Protein AF-A0A931WI95-F1 (afdb_monomer_lite)

Sequence (258 aa):
MVKFFILLILIFLNCCAAGQRAAFRPAYEEDLQSAKRLIQNGQRRQAIDELSMLIEMNPKDEKPRFLRALAYQGLEEYTLAIEDYEKILEKKQDHAKAHYNLGMIYAFKLNDSKKALEHLDEFLSLEPAHPESYSVAKIICSLDSPSFSQDKTSSDPLSSLEKIYETADRDERIKKLQEVASHTSDSPLPHYFLAKSLEEAGEEGEAIHSYRKAIEIRPSCVPCHTLLGELLIRKNKKKEGELHLMKARLFGPGREIE

Radius of gyration: 26.81 Å; chains: 1; bounding box: 43×45×108 Å

Structure (mmCIF, N/CA/C/O backbone):
data_AF-A0A931WI95-F1
#
_entry.id   AF-A0A931WI95-F1
#
loop_
_atom_site.group_PDB
_atom_site.id
_atom_site.type_symbol
_atom_site.label_atom_id
_atom_site.label_alt_id
_atom_site.label_comp_id
_atom_site.label_asym_id
_atom_site.label_entity_id
_atom_site.label_seq_id
_atom_site.pdbx_PDB_ins_code
_atom_site.Cartn_x
_atom_site.Cartn_y
_atom_site.Cartn_z
_atom_site.occupancy
_atom_site.B_iso_or_equiv
_atom_site.auth_seq_id
_atom_site.auth_comp_id
_atom_site.auth_asym_id
_atom_site.auth_atom_id
_atom_site.pdbx_PDB_model_num
ATOM 1 N N . MET A 1 1 ? 4.977 9.812 -82.000 1.00 56.38 1 MET A N 1
ATOM 2 C CA . MET A 1 1 ? 5.353 10.401 -80.694 1.00 56.38 1 MET A CA 1
ATOM 3 C C . MET A 1 1 ? 4.246 10.342 -79.623 1.00 56.38 1 MET A C 1
ATOM 5 O O . MET A 1 1 ? 4.341 11.057 -78.643 1.00 56.38 1 MET A O 1
ATOM 9 N N . VAL A 1 2 ? 3.235 9.459 -79.730 1.00 50.03 2 VAL A N 1
ATOM 10 C CA . VAL A 1 2 ? 2.135 9.361 -78.730 1.00 50.03 2 VAL A CA 1
ATOM 11 C C . VAL A 1 2 ? 2.115 8.009 -77.983 1.00 50.03 2 VAL A C 1
ATOM 13 O O . VAL A 1 2 ? 1.492 7.882 -76.939 1.00 50.03 2 VAL A O 1
ATOM 16 N N . LYS A 1 3 ? 2.876 6.999 -78.438 1.00 46.91 3 LYS A N 1
ATOM 17 C CA . LYS A 1 3 ? 2.940 5.671 -77.788 1.00 46.91 3 LYS A CA 1
ATOM 18 C C . LYS A 1 3 ? 3.925 5.554 -76.612 1.00 46.91 3 LYS A C 1
ATOM 20 O O . LYS A 1 3 ? 3.834 4.589 -75.869 1.00 46.91 3 LYS A O 1
ATOM 25 N N . PHE A 1 4 ? 4.815 6.528 -76.402 1.00 45.56 4 PHE A N 1
ATOM 26 C CA . PHE A 1 4 ? 5.754 6.532 -75.264 1.00 45.56 4 PHE A CA 1
ATOM 27 C C . PHE A 1 4 ? 5.210 7.257 -74.019 1.00 45.56 4 PHE A C 1
ATOM 29 O O . PHE A 1 4 ? 5.700 7.032 -72.920 1.00 45.56 4 PHE A O 1
ATOM 36 N N . PHE A 1 5 ? 4.162 8.076 -74.165 1.00 47.62 5 PHE A N 1
ATOM 37 C CA . PHE A 1 5 ? 3.567 8.819 -73.045 1.00 47.62 5 PHE A CA 1
ATOM 38 C C . PHE A 1 5 ? 2.574 7.979 -72.223 1.00 47.62 5 PHE A C 1
ATOM 40 O O . PHE A 1 5 ? 2.394 8.212 -71.034 1.00 47.62 5 PHE A O 1
ATOM 47 N N . ILE A 1 6 ? 1.978 6.946 -72.829 1.00 48.28 6 ILE A N 1
ATOM 48 C CA . ILE A 1 6 ? 1.023 6.048 -72.154 1.00 48.28 6 ILE A CA 1
ATOM 49 C C . ILE A 1 6 ? 1.748 5.028 -71.252 1.00 48.28 6 ILE A C 1
ATOM 51 O O . ILE A 1 6 ? 1.183 4.571 -70.262 1.00 48.28 6 ILE A O 1
ATOM 55 N N . LEU A 1 7 ? 3.028 4.735 -71.515 1.00 43.53 7 LEU A N 1
ATOM 56 C CA . LEU A 1 7 ? 3.824 3.822 -70.684 1.00 43.53 7 LEU A CA 1
ATOM 57 C C . LEU A 1 7 ? 4.337 4.477 -69.383 1.00 43.53 7 LEU A C 1
ATOM 59 O O . LEU A 1 7 ? 4.631 3.774 -68.424 1.00 43.53 7 LEU A O 1
ATOM 63 N N . LEU A 1 8 ? 4.390 5.812 -69.314 1.00 44.03 8 LEU A N 1
ATOM 64 C CA . LEU A 1 8 ? 4.788 6.549 -68.104 1.00 44.03 8 LEU A CA 1
ATOM 65 C C . LEU A 1 8 ? 3.629 6.778 -67.119 1.00 44.03 8 LEU A C 1
ATOM 67 O O . LEU A 1 8 ? 3.865 6.926 -65.922 1.00 44.03 8 LEU A O 1
ATOM 71 N N . ILE A 1 9 ? 2.376 6.724 -67.580 1.00 46.94 9 ILE A N 1
ATOM 72 C CA . ILE A 1 9 ? 1.192 6.846 -66.708 1.00 46.94 9 ILE A CA 1
ATOM 73 C C . ILE A 1 9 ? 0.888 5.521 -65.981 1.00 46.94 9 ILE A C 1
ATOM 75 O O . ILE A 1 9 ? 0.340 5.527 -64.881 1.00 46.94 9 ILE A O 1
ATOM 79 N N . LEU A 1 10 ? 1.343 4.383 -66.515 1.00 45.41 10 LEU A N 1
ATOM 80 C CA . LEU A 1 10 ? 1.246 3.085 -65.834 1.00 45.41 10 LEU A CA 1
ATOM 81 C C . LEU A 1 10 ? 2.336 2.850 -64.775 1.00 45.41 10 LEU A C 1
ATOM 83 O O . LEU A 1 10 ? 2.204 1.932 -63.972 1.00 45.41 10 LEU A O 1
ATOM 87 N N . ILE A 1 11 ? 3.366 3.701 -64.706 1.00 47.84 11 ILE A N 1
ATOM 88 C CA . ILE A 1 11 ? 4.344 3.680 -63.603 1.00 47.84 11 ILE A CA 1
ATOM 89 C C . ILE A 1 11 ? 3.839 4.510 -62.408 1.00 47.84 11 ILE A C 1
ATOM 91 O O . ILE A 1 11 ? 4.145 4.183 -61.265 1.00 47.84 11 ILE A O 1
ATOM 95 N N . PHE A 1 12 ? 2.976 5.509 -62.630 1.00 45.97 12 PHE A N 1
ATOM 96 C CA . PHE A 1 12 ? 2.386 6.307 -61.544 1.00 45.97 12 PHE A CA 1
ATOM 97 C C . PHE A 1 12 ? 1.112 5.710 -60.924 1.00 45.97 12 PHE A C 1
ATOM 99 O O . PHE A 1 12 ? 0.791 6.024 -59.781 1.00 45.97 12 PHE A O 1
ATOM 106 N N . LEU A 1 13 ? 0.427 4.786 -61.604 1.00 43.16 13 LEU A N 1
ATOM 107 C CA . LEU A 1 13 ? -0.670 4.002 -61.012 1.00 43.16 13 LEU A CA 1
ATOM 108 C C . LEU A 1 13 ? -0.195 2.785 -60.204 1.00 43.16 13 LEU A C 1
ATOM 110 O O . LEU A 1 13 ? -1.013 2.119 -59.574 1.00 43.16 13 LEU A O 1
ATOM 114 N N . ASN A 1 14 ? 1.120 2.549 -60.129 1.00 40.62 14 ASN A N 1
ATOM 115 C CA . ASN A 1 14 ? 1.707 1.640 -59.142 1.00 40.62 14 ASN A CA 1
ATOM 116 C C . ASN A 1 14 ? 2.066 2.346 -57.817 1.00 40.62 14 ASN A C 1
ATOM 118 O O . ASN A 1 14 ? 2.683 1.754 -56.938 1.00 40.62 14 ASN A O 1
ATOM 122 N N . CYS A 1 15 ? 1.599 3.586 -57.623 1.00 42.03 15 CYS A N 1
ATOM 123 C CA . CYS A 1 15 ? 1.522 4.229 -56.306 1.00 42.03 15 CYS A CA 1
ATOM 124 C C . CYS A 1 15 ? 0.297 3.744 -55.494 1.00 42.03 15 CYS A C 1
ATOM 126 O O . CYS A 1 15 ? -0.138 4.393 -54.548 1.00 42.03 15 CYS A O 1
ATOM 128 N N . CYS A 1 16 ? -0.287 2.602 -55.879 1.00 45.31 16 CYS A N 1
ATOM 129 C CA . CYS A 1 16 ? -1.450 1.993 -55.234 1.00 45.31 16 CYS A CA 1
ATOM 130 C C . CYS A 1 16 ? -1.117 0.688 -54.479 1.00 45.31 16 CYS A C 1
ATOM 132 O O . CYS A 1 16 ? -2.021 -0.052 -54.098 1.00 45.31 16 CYS A O 1
ATOM 134 N N . ALA A 1 17 ? 0.167 0.408 -54.226 1.00 44.62 17 ALA A N 1
ATOM 135 C CA . ALA A 1 17 ? 0.612 -0.770 -53.476 1.00 44.62 17 ALA A CA 1
ATOM 136 C C . ALA A 1 17 ? 1.665 -0.460 -52.392 1.00 44.62 17 ALA A C 1
ATOM 138 O O . ALA A 1 17 ? 2.466 -1.318 -52.040 1.00 44.62 17 ALA A O 1
ATOM 139 N N . ALA A 1 18 ? 1.633 0.743 -51.811 1.00 41.56 18 ALA A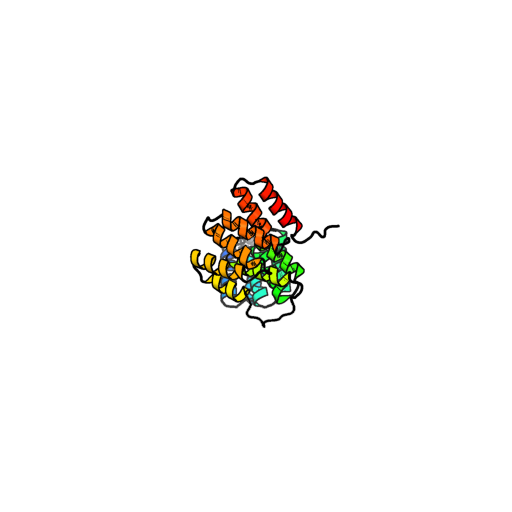 N 1
ATOM 140 C CA . ALA A 1 18 ? 2.001 0.931 -50.406 1.00 41.56 18 ALA A CA 1
ATOM 141 C C . ALA A 1 18 ? 0.707 0.735 -49.585 1.00 41.56 18 ALA A C 1
ATOM 143 O O . ALA A 1 18 ? 0.082 1.670 -49.110 1.00 41.56 18 ALA A O 1
ATOM 144 N N . GLY A 1 19 ? 0.136 -0.463 -49.498 1.00 46.28 19 GLY A N 1
ATOM 145 C CA . GLY A 1 19 ? 0.876 -1.672 -49.162 1.00 46.28 19 GLY A CA 1
ATOM 146 C C . GLY A 1 19 ? 1.319 -1.690 -47.701 1.00 46.28 19 GLY A C 1
ATOM 147 O O . GLY A 1 19 ? 2.160 -2.498 -47.358 1.00 46.28 19 GLY A O 1
ATOM 148 N N . GLN A 1 20 ? 0.766 -0.819 -46.854 1.00 44.25 20 GLN A N 1
ATOM 149 C CA . GLN A 1 20 ? 0.518 -1.082 -45.439 1.00 44.25 20 GLN A CA 1
ATOM 150 C C . GLN A 1 20 ? -0.469 -0.016 -44.955 1.00 44.25 20 GLN A C 1
ATOM 152 O O . GLN A 1 20 ? -0.103 1.053 -44.476 1.00 44.25 20 GLN A O 1
ATOM 157 N N . ARG A 1 21 ? -1.768 -0.343 -45.041 1.00 39.75 21 ARG A N 1
ATOM 158 C CA . ARG A 1 21 ? -2.665 -0.011 -43.929 1.00 39.75 21 ARG A CA 1
ATOM 159 C C . ARG A 1 21 ? -1.862 -0.371 -42.688 1.00 39.75 21 ARG A C 1
ATOM 161 O O . ARG A 1 21 ? -1.515 -1.547 -42.573 1.00 39.75 21 ARG A O 1
ATOM 168 N N . ALA A 1 22 ? -1.492 0.609 -41.861 1.00 43.19 22 ALA A N 1
ATOM 169 C CA . ALA A 1 22 ? -0.997 0.339 -40.522 1.00 43.19 22 ALA A CA 1
ATOM 170 C C . ALA A 1 22 ? -1.975 -0.683 -39.960 1.00 43.19 22 ALA A C 1
ATOM 172 O O . ALA A 1 22 ? -3.165 -0.384 -39.815 1.00 43.19 22 ALA A O 1
ATOM 173 N N . ALA A 1 23 ? -1.518 -1.934 -39.886 1.00 42.41 23 ALA A N 1
ATOM 174 C CA . ALA A 1 23 ? -2.368 -3.029 -39.497 1.00 42.41 23 ALA A CA 1
ATOM 175 C C . ALA A 1 23 ? -2.969 -2.575 -38.177 1.00 42.41 23 ALA A C 1
ATOM 177 O O . ALA A 1 23 ? -2.235 -2.119 -37.299 1.00 42.41 23 ALA A O 1
ATOM 178 N N . PHE A 1 24 ? -4.294 -2.615 -38.067 1.00 48.88 24 PHE A N 1
ATOM 179 C CA . PHE A 1 24 ? -4.921 -2.635 -36.762 1.00 48.88 24 PHE A CA 1
ATOM 180 C C . PHE A 1 24 ? -4.267 -3.822 -36.057 1.00 48.88 24 PHE A C 1
ATOM 182 O O . PHE A 1 24 ? -4.565 -4.965 -36.392 1.00 48.88 24 PHE A O 1
ATOM 189 N N . ARG A 1 25 ? -3.221 -3.557 -35.270 1.00 57.03 25 ARG A N 1
ATOM 190 C CA . ARG A 1 25 ? -2.344 -4.591 -34.745 1.00 57.03 25 ARG A CA 1
ATOM 191 C C . ARG A 1 25 ? -3.060 -5.063 -33.481 1.00 57.03 25 ARG A C 1
ATOM 193 O O . ARG A 1 25 ? -3.070 -4.307 -32.511 1.00 57.03 25 ARG A O 1
ATOM 200 N N . PRO A 1 26 ? -3.629 -6.283 -33.443 1.00 56.16 26 PRO A N 1
ATOM 201 C CA . PRO A 1 26 ? -4.025 -6.913 -32.178 1.00 56.16 26 PRO A CA 1
ATOM 202 C C . PRO A 1 26 ? -2.836 -7.083 -31.206 1.00 56.16 26 PRO A C 1
ATOM 204 O O . PRO A 1 26 ? -3.027 -7.458 -30.055 1.00 56.16 26 PRO A O 1
ATOM 207 N N . ALA A 1 27 ? -1.625 -6.728 -31.652 1.00 77.12 27 ALA A N 1
ATOM 208 C CA . ALA A 1 27 ? -0.369 -6.818 -30.935 1.00 77.12 27 ALA A CA 1
ATOM 209 C C . ALA A 1 27 ? -0.299 -6.057 -29.611 1.00 77.12 27 ALA A C 1
ATOM 211 O O . ALA A 1 27 ? 0.459 -6.500 -28.777 1.00 77.12 27 ALA A O 1
ATOM 212 N N . TYR A 1 28 ? -1.045 -4.973 -29.350 1.00 88.50 28 TYR A N 1
ATOM 213 C CA . TYR A 1 28 ? -0.844 -4.245 -28.080 1.00 88.50 28 TYR A CA 1
ATOM 214 C C . TYR A 1 28 ? -1.054 -5.145 -26.852 1.00 88.50 28 TYR A C 1
ATOM 216 O O . TYR A 1 28 ? -0.216 -5.199 -25.956 1.00 88.50 28 TYR A O 1
ATOM 224 N N . GLU A 1 29 ? -2.162 -5.888 -26.830 1.00 90.12 29 GLU A N 1
ATOM 225 C CA . GLU A 1 29 ? -2.439 -6.820 -25.738 1.00 90.12 29 GLU A CA 1
ATOM 226 C C . GLU A 1 29 ? -1.532 -8.056 -25.809 1.00 90.12 29 GLU A C 1
ATOM 228 O O . GLU A 1 29 ? -1.087 -8.538 -24.772 1.00 90.12 29 GLU A O 1
ATOM 233 N N . GLU A 1 30 ? -1.195 -8.556 -27.001 1.00 91.75 30 GLU A N 1
ATOM 234 C CA . GLU A 1 30 ? -0.268 -9.690 -27.149 1.00 91.75 30 GLU A CA 1
ATOM 235 C C . GLU A 1 30 ? 1.150 -9.352 -26.657 1.00 91.75 30 GLU A C 1
ATOM 237 O O . GLU A 1 30 ? 1.742 -10.131 -25.909 1.00 91.75 30 GLU A O 1
ATOM 242 N N . ASP A 1 31 ? 1.656 -8.173 -27.009 1.00 92.69 31 ASP A N 1
ATOM 243 C CA . ASP A 1 31 ? 2.936 -7.601 -26.594 1.00 92.69 31 ASP A CA 1
ATOM 244 C C . ASP A 1 31 ? 2.912 -7.313 -25.083 1.00 92.69 31 ASP A C 1
ATOM 246 O O . ASP A 1 31 ? 3.864 -7.622 -24.372 1.00 92.69 31 ASP A O 1
ATOM 250 N N . LEU A 1 32 ? 1.790 -6.829 -24.532 1.00 95.12 32 LEU A N 1
ATOM 251 C CA . LEU A 1 32 ? 1.640 -6.663 -23.083 1.00 95.12 32 LEU A CA 1
ATOM 252 C C . LEU A 1 32 ? 1.694 -8.012 -22.345 1.00 95.12 32 LEU A C 1
ATOM 254 O O . LEU A 1 32 ? 2.281 -8.113 -21.263 1.00 95.12 32 LEU A O 1
ATOM 258 N N . GLN A 1 33 ? 1.097 -9.067 -22.906 1.00 95.88 33 GLN A N 1
ATOM 259 C CA . GLN A 1 33 ? 1.204 -10.424 -22.357 1.00 95.88 33 GLN A CA 1
ATOM 260 C C . GLN A 1 33 ? 2.601 -11.027 -22.566 1.00 95.88 33 GLN A C 1
ATOM 262 O O . GLN A 1 33 ? 3.071 -11.789 -21.718 1.00 95.88 33 GLN A O 1
ATOM 267 N N . SER A 1 34 ? 3.288 -10.694 -23.661 1.00 96.06 34 SER A N 1
ATOM 268 C CA . SER A 1 34 ? 4.698 -11.032 -23.886 1.00 96.06 34 SER A CA 1
ATOM 269 C C . SER A 1 34 ? 5.581 -10.431 -22.794 1.00 96.06 34 SER A C 1
ATOM 271 O O . SER A 1 34 ? 6.225 -11.179 -22.056 1.00 96.06 34 SER A O 1
ATOM 273 N N . ALA A 1 35 ? 5.487 -9.120 -22.569 1.00 96.94 35 ALA A N 1
ATOM 274 C CA . ALA A 1 35 ? 6.240 -8.417 -21.541 1.00 96.94 35 ALA A CA 1
ATOM 275 C C . ALA A 1 35 ? 6.019 -9.001 -20.135 1.00 96.94 35 ALA A C 1
ATOM 277 O O . ALA A 1 35 ? 6.972 -9.193 -19.379 1.00 96.94 35 ALA A O 1
ATOM 278 N N . LYS A 1 36 ? 4.776 -9.362 -19.782 1.00 97.31 36 LYS A N 1
ATOM 279 C CA . LYS A 1 36 ? 4.480 -10.044 -18.506 1.00 97.31 36 LYS A CA 1
ATOM 280 C C . LYS A 1 36 ? 5.199 -11.388 -18.384 1.00 97.31 36 LYS A C 1
ATOM 282 O O . LYS A 1 36 ? 5.769 -11.671 -17.331 1.00 97.31 36 LYS A O 1
ATOM 287 N N . ARG A 1 37 ? 5.203 -12.203 -19.445 1.00 97.75 37 ARG A N 1
ATOM 288 C CA . ARG A 1 37 ? 5.933 -13.483 -19.470 1.00 97.75 37 ARG A CA 1
ATOM 289 C C . ARG A 1 37 ? 7.441 -13.271 -19.358 1.00 97.75 37 ARG A C 1
ATOM 291 O O . ARG A 1 37 ? 8.097 -13.998 -18.620 1.00 97.75 37 ARG A O 1
ATOM 298 N N . LEU A 1 38 ? 7.987 -12.250 -20.019 1.00 97.31 38 LEU A N 1
ATOM 299 C CA . LEU A 1 38 ? 9.403 -11.893 -19.901 1.00 97.31 38 LEU A CA 1
ATOM 300 C C . LEU A 1 38 ? 9.776 -11.519 -18.460 1.00 97.31 38 LEU A C 1
ATOM 302 O O . LEU A 1 38 ? 10.790 -11.997 -17.954 1.00 97.31 38 LEU A O 1
ATOM 306 N N . ILE A 1 39 ? 8.938 -10.741 -17.763 1.00 95.94 39 ILE A N 1
ATOM 307 C CA . ILE A 1 39 ? 9.134 -10.432 -16.335 1.00 95.94 39 ILE A CA 1
ATOM 308 C C . ILE A 1 39 ? 9.121 -11.714 -15.493 1.00 95.94 39 ILE A C 1
ATOM 310 O O . ILE A 1 39 ? 10.012 -11.900 -14.663 1.00 95.94 39 ILE A O 1
ATOM 314 N N . GLN A 1 40 ? 8.151 -12.607 -15.720 1.00 93.75 40 GLN A N 1
ATOM 315 C CA . GLN A 1 40 ? 8.039 -13.886 -15.004 1.00 93.75 40 GLN A CA 1
ATOM 316 C C . GLN A 1 40 ? 9.265 -14.785 -15.217 1.00 93.75 40 GLN A C 1
ATOM 318 O O . GLN A 1 40 ? 9.724 -15.429 -14.277 1.00 93.75 40 GLN A O 1
ATOM 323 N N . ASN A 1 41 ? 9.840 -14.768 -16.419 1.00 95.12 41 ASN A N 1
ATOM 324 C CA . ASN A 1 41 ? 11.040 -15.527 -16.769 1.00 95.12 41 ASN A CA 1
ATOM 325 C C . ASN A 1 41 ? 12.351 -14.831 -16.352 1.00 95.12 41 ASN A C 1
ATOM 327 O O . ASN A 1 41 ? 13.435 -15.318 -16.667 1.00 95.12 41 ASN A O 1
ATOM 331 N N . GLY A 1 42 ? 12.283 -13.672 -15.687 1.00 93.25 42 GLY A N 1
ATOM 332 C CA . GLY A 1 42 ? 13.458 -12.898 -15.276 1.00 93.25 42 GLY A CA 1
ATOM 333 C C . GLY A 1 42 ? 14.156 -12.138 -16.412 1.00 93.25 42 GLY A C 1
ATOM 334 O O . GLY A 1 42 ? 15.166 -11.476 -16.176 1.00 93.25 42 GLY A O 1
ATOM 335 N N . GLN A 1 43 ? 13.605 -12.153 -17.628 1.00 97.44 43 GLN A N 1
ATOM 336 C CA . GLN A 1 43 ? 14.104 -11.436 -18.808 1.00 97.44 43 GLN A CA 1
ATOM 337 C C . GLN A 1 43 ? 13.724 -9.945 -18.752 1.00 97.44 43 GLN A C 1
ATOM 339 O O . GLN A 1 43 ? 13.131 -9.384 -19.672 1.00 97.44 43 GLN A O 1
ATOM 344 N N . ARG A 1 44 ? 14.065 -9.282 -17.641 1.00 96.75 44 ARG A N 1
ATOM 345 C CA . ARG A 1 44 ? 13.579 -7.935 -17.298 1.00 96.75 44 ARG A CA 1
ATOM 346 C C . ARG A 1 44 ? 14.008 -6.855 -18.291 1.00 96.75 44 ARG A C 1
ATOM 348 O O . ARG A 1 44 ? 13.203 -5.985 -18.589 1.00 96.75 44 ARG A O 1
ATOM 355 N N . ARG A 1 45 ? 15.221 -6.932 -18.858 1.00 98.12 45 ARG A N 1
ATOM 356 C CA . ARG A 1 45 ? 15.682 -5.973 -19.886 1.00 98.12 45 ARG A CA 1
ATOM 357 C C . ARG A 1 45 ? 14.842 -6.048 -21.165 1.00 98.12 45 ARG A C 1
ATOM 359 O O . ARG A 1 45 ? 14.381 -5.024 -21.641 1.00 98.12 45 ARG A O 1
ATOM 366 N N . GLN A 1 46 ? 14.561 -7.258 -21.652 1.00 97.25 46 GLN A N 1
ATOM 367 C CA . GLN A 1 46 ? 13.701 -7.448 -22.828 1.00 97.25 46 GLN A CA 1
ATOM 368 C C . GLN A 1 46 ? 12.269 -6.977 -22.553 1.00 97.25 46 GLN A C 1
ATOM 370 O O . GLN A 1 46 ? 11.660 -6.332 -23.401 1.00 97.25 46 GLN A O 1
ATOM 375 N N . ALA A 1 47 ? 11.751 -7.237 -21.346 1.00 98.00 47 ALA A N 1
ATOM 376 C CA . ALA A 1 47 ? 10.452 -6.710 -20.944 1.00 98.00 47 ALA A CA 1
ATOM 377 C C . ALA A 1 47 ? 10.431 -5.174 -20.970 1.00 98.00 47 ALA A C 1
ATOM 379 O O . ALA A 1 47 ? 9.470 -4.594 -21.456 1.00 98.00 47 ALA A O 1
ATOM 380 N N . ILE A 1 48 ? 11.481 -4.509 -20.478 1.00 98.62 48 ILE A N 1
ATOM 381 C CA . ILE A 1 48 ? 11.592 -3.042 -20.491 1.00 98.62 48 ILE A CA 1
ATOM 382 C C . ILE A 1 48 ? 11.548 -2.487 -21.919 1.00 98.62 48 ILE A C 1
ATOM 384 O O . ILE A 1 48 ? 10.856 -1.492 -22.147 1.00 98.62 48 ILE A O 1
ATOM 388 N N . ASP A 1 49 ? 12.233 -3.124 -22.869 1.00 97.19 49 ASP A N 1
ATOM 389 C CA . ASP A 1 49 ? 12.225 -2.708 -24.276 1.00 97.19 49 ASP A CA 1
ATOM 390 C C . ASP A 1 49 ? 10.811 -2.816 -24.878 1.00 97.19 49 ASP A C 1
ATOM 392 O O . ASP A 1 49 ? 10.296 -1.844 -25.437 1.00 97.19 49 ASP A O 1
ATOM 396 N N . GLU A 1 50 ? 10.132 -3.956 -24.685 1.00 96.75 50 GLU A N 1
ATOM 397 C CA . GLU A 1 50 ? 8.745 -4.155 -25.139 1.00 96.75 50 GLU A CA 1
ATOM 398 C C . GLU A 1 50 ? 7.775 -3.159 -24.489 1.00 96.75 50 GLU A C 1
ATOM 400 O O . GLU A 1 50 ? 6.964 -2.524 -25.165 1.00 96.75 50 GLU A O 1
ATOM 405 N N . LEU A 1 51 ? 7.891 -2.961 -23.175 1.00 98.12 51 LEU A N 1
ATOM 406 C CA . LEU A 1 51 ? 7.043 -2.035 -22.427 1.00 98.12 51 LEU A CA 1
ATOM 407 C C . LEU A 1 51 ? 7.272 -0.585 -22.854 1.00 98.12 51 LEU A C 1
ATOM 409 O O . LEU A 1 51 ? 6.323 0.193 -22.873 1.00 98.12 51 LEU A O 1
ATOM 413 N N . SER A 1 52 ? 8.494 -0.216 -23.235 1.00 98.06 52 SER A N 1
ATOM 414 C CA . SER A 1 52 ? 8.796 1.129 -23.734 1.00 98.06 52 SER A CA 1
ATOM 415 C C . SER A 1 52 ? 8.089 1.406 -25.061 1.00 98.06 52 SER A C 1
ATOM 417 O O . SER A 1 52 ? 7.465 2.459 -25.196 1.00 98.06 52 SER A O 1
ATOM 419 N N . MET A 1 53 ? 8.066 0.434 -25.980 1.00 96.06 53 MET A N 1
ATOM 420 C CA . MET A 1 53 ? 7.274 0.540 -27.212 1.00 96.06 53 MET A CA 1
ATOM 421 C C . MET A 1 53 ? 5.773 0.670 -26.912 1.00 96.06 53 MET A C 1
ATOM 423 O O . MET A 1 53 ? 5.087 1.499 -27.508 1.00 96.06 53 MET A O 1
ATOM 427 N N . LEU A 1 54 ? 5.250 -0.093 -25.945 1.00 95.81 54 LEU A N 1
ATOM 428 C CA . LEU A 1 54 ? 3.838 -0.013 -25.551 1.00 95.81 54 LEU A CA 1
ATOM 429 C C . LEU A 1 54 ? 3.464 1.346 -24.942 1.00 95.81 54 LEU A C 1
ATOM 431 O O . LEU A 1 54 ? 2.370 1.853 -25.201 1.00 95.81 54 LEU A O 1
ATOM 435 N N . ILE A 1 55 ? 4.368 1.958 -24.173 1.00 96.44 55 ILE A N 1
ATOM 436 C CA . ILE A 1 55 ? 4.184 3.313 -23.632 1.00 96.44 55 ILE A CA 1
ATOM 437 C C . ILE A 1 55 ? 4.131 4.346 -24.763 1.00 96.44 55 ILE A C 1
ATOM 439 O O . ILE A 1 55 ? 3.322 5.268 -24.689 1.00 96.44 55 ILE A O 1
ATOM 443 N N . GLU A 1 56 ? 4.951 4.209 -25.808 1.00 95.00 56 GLU A N 1
ATOM 444 C CA . GLU A 1 56 ? 4.912 5.102 -26.975 1.00 95.00 56 GLU A CA 1
ATOM 445 C C . GLU A 1 56 ? 3.619 4.940 -27.785 1.00 95.00 56 GLU A C 1
ATOM 447 O O . GLU A 1 56 ? 3.018 5.931 -28.202 1.00 95.00 56 GLU A O 1
ATOM 452 N N . MET A 1 57 ? 3.158 3.699 -27.968 1.00 92.62 57 MET A N 1
ATOM 453 C CA . MET A 1 57 ? 1.928 3.391 -28.705 1.00 92.62 57 MET A CA 1
ATOM 454 C C . MET A 1 57 ? 0.672 3.916 -28.005 1.00 92.62 57 MET A C 1
ATOM 456 O O . MET A 1 57 ? -0.233 4.434 -28.662 1.00 92.62 57 MET A O 1
ATOM 460 N N . ASN A 1 58 ? 0.597 3.773 -26.680 1.00 91.25 58 ASN A N 1
ATOM 461 C CA . ASN A 1 58 ? -0.513 4.286 -25.888 1.00 91.25 58 ASN A CA 1
ATOM 462 C C . ASN A 1 58 ? -0.017 4.906 -24.571 1.00 91.25 58 ASN A C 1
ATOM 464 O O . ASN A 1 58 ? -0.078 4.264 -23.522 1.00 91.25 58 ASN A O 1
ATOM 468 N N . PRO A 1 59 ? 0.376 6.193 -24.582 1.00 90.88 59 PRO A N 1
ATOM 469 C CA . PRO A 1 59 ? 0.896 6.867 -23.392 1.00 90.88 59 PRO A CA 1
ATOM 470 C C . PRO A 1 59 ? -0.119 7.025 -22.255 1.00 90.88 59 PRO A C 1
ATOM 472 O O . PRO A 1 59 ? 0.252 7.470 -21.165 1.00 90.88 59 PRO A O 1
ATOM 475 N N . LYS A 1 60 ? -1.410 6.776 -22.516 1.00 89.88 60 LYS A N 1
ATOM 476 C CA . LYS A 1 60 ? -2.488 6.899 -21.527 1.00 89.88 60 LYS A CA 1
ATOM 477 C C . LYS A 1 60 ? -2.703 5.624 -20.720 1.00 89.88 60 LYS A C 1
ATOM 479 O O . LYS A 1 60 ? -3.205 5.753 -19.613 1.00 89.88 60 LYS A O 1
ATOM 484 N N . ASP A 1 61 ? -2.346 4.457 -21.253 1.00 92.06 61 ASP A N 1
ATOM 485 C CA . ASP A 1 61 ? -2.425 3.201 -20.504 1.00 92.06 61 ASP A CA 1
ATOM 486 C C . ASP A 1 61 ? -1.277 3.149 -19.492 1.00 92.06 61 ASP A C 1
ATOM 488 O O . ASP A 1 61 ? -0.097 3.236 -19.840 1.00 92.06 61 ASP A O 1
ATOM 492 N N . GLU A 1 62 ? -1.629 3.057 -18.217 1.00 95.06 62 GLU A N 1
ATOM 493 C CA . GLU A 1 62 ? -0.688 2.996 -17.111 1.00 95.06 62 GLU A CA 1
ATOM 494 C C . GLU A 1 62 ? -0.050 1.613 -16.941 1.00 95.06 62 GLU A C 1
ATOM 496 O O . GLU A 1 62 ? 1.034 1.516 -16.361 1.00 95.06 62 GLU A O 1
ATOM 501 N N . LYS A 1 63 ? -0.670 0.538 -17.453 1.00 96.25 63 LYS A N 1
ATOM 502 C CA . LYS A 1 63 ? -0.213 -0.839 -17.207 1.00 96.25 63 LYS A CA 1
ATOM 503 C C . LYS A 1 63 ? 1.209 -1.081 -17.706 1.00 96.25 63 LYS A C 1
ATOM 505 O O . LYS A 1 63 ? 1.980 -1.663 -16.938 1.00 96.25 63 LYS A O 1
ATOM 510 N N . PR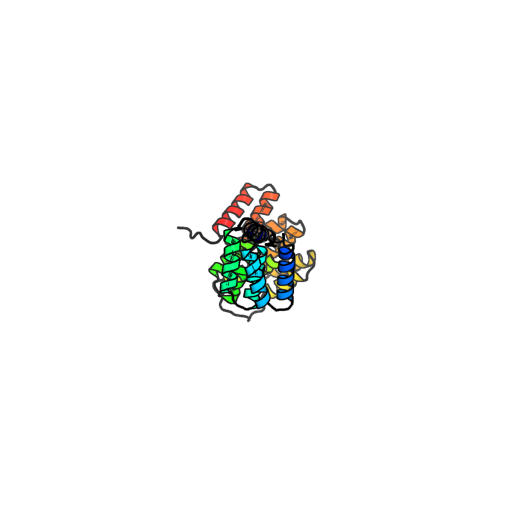O A 1 64 ? 1.613 -0.663 -18.926 1.00 97.75 64 PRO A N 1
ATOM 511 C CA . PRO A 1 64 ? 2.982 -0.884 -19.366 1.00 97.75 64 PRO A CA 1
ATOM 512 C C . PRO A 1 64 ? 3.991 -0.128 -18.503 1.00 97.75 64 PRO A C 1
ATOM 514 O O . PRO A 1 64 ? 5.034 -0.672 -18.156 1.00 97.75 64 PRO A O 1
ATOM 517 N N . ARG A 1 65 ? 3.656 1.102 -18.094 1.00 98.31 65 ARG A N 1
ATOM 518 C CA . ARG A 1 65 ? 4.503 1.912 -17.214 1.00 98.31 65 ARG A CA 1
ATOM 519 C C . ARG A 1 65 ? 4.657 1.263 -15.838 1.00 98.31 65 ARG A C 1
ATOM 521 O O . ARG A 1 65 ? 5.771 1.155 -15.340 1.00 98.31 65 ARG A O 1
ATOM 528 N N . PHE A 1 66 ? 3.569 0.745 -15.272 1.00 98.50 66 PHE A N 1
ATOM 529 C CA . PHE A 1 66 ? 3.589 0.031 -13.996 1.00 98.50 66 PHE A CA 1
ATOM 530 C C . PHE A 1 66 ? 4.440 -1.245 -14.071 1.00 98.50 66 PHE A C 1
ATOM 532 O O . PHE A 1 66 ? 5.285 -1.490 -13.214 1.00 98.50 66 PHE A O 1
ATOM 539 N N . LEU A 1 67 ? 4.268 -2.049 -15.124 1.00 98.44 67 LEU A N 1
ATOM 540 C CA . LEU A 1 67 ? 5.073 -3.255 -15.339 1.00 98.44 67 LEU A CA 1
ATOM 541 C C . LEU A 1 67 ? 6.552 -2.930 -15.576 1.00 98.44 67 LEU A C 1
ATOM 543 O O . LEU A 1 67 ? 7.417 -3.695 -15.150 1.00 98.44 67 LEU A O 1
ATOM 547 N N . ARG A 1 68 ? 6.852 -1.802 -16.227 1.00 98.69 68 ARG A N 1
ATOM 548 C CA . ARG A 1 68 ? 8.229 -1.375 -16.485 1.00 98.69 68 ARG A CA 1
ATOM 549 C C . ARG A 1 68 ? 8.906 -0.927 -15.196 1.00 98.69 68 ARG A C 1
ATOM 551 O O . ARG A 1 68 ? 10.032 -1.345 -14.946 1.00 98.69 68 ARG A O 1
ATOM 558 N N . ALA A 1 69 ? 8.188 -0.215 -14.329 1.00 98.62 69 ALA A N 1
ATOM 559 C CA . ALA A 1 69 ? 8.652 0.108 -12.983 1.00 98.62 69 ALA A CA 1
ATOM 560 C C . ALA A 1 69 ? 8.977 -1.152 -12.161 1.00 98.62 69 ALA A C 1
ATOM 562 O O . ALA A 1 69 ? 10.048 -1.238 -11.560 1.00 98.62 69 ALA A O 1
ATOM 563 N N . LEU A 1 70 ? 8.114 -2.176 -12.200 1.00 98.12 70 LEU A N 1
ATOM 564 C CA . LEU A 1 70 ? 8.383 -3.469 -11.557 1.00 98.12 70 LEU A CA 1
ATOM 565 C C . LEU A 1 70 ? 9.615 -4.174 -12.148 1.00 98.12 70 LEU A C 1
ATOM 567 O O . LEU A 1 70 ? 10.408 -4.772 -11.416 1.00 98.12 70 LEU A O 1
ATOM 571 N N . ALA A 1 71 ? 9.795 -4.113 -13.470 1.00 98.19 71 ALA A N 1
ATOM 572 C CA . ALA A 1 71 ? 10.971 -4.668 -14.133 1.00 98.19 71 ALA A CA 1
ATOM 573 C C . ALA A 1 71 ? 12.256 -3.931 -13.714 1.00 98.19 71 ALA A C 1
ATOM 575 O O . ALA A 1 71 ? 13.243 -4.595 -13.396 1.00 98.19 71 ALA A O 1
ATOM 576 N N . TYR A 1 72 ? 12.225 -2.597 -13.629 1.00 98.69 72 TYR A N 1
ATOM 577 C CA . TYR A 1 72 ? 13.325 -1.784 -13.103 1.00 98.69 72 TYR A CA 1
ATOM 578 C C . TYR A 1 72 ? 13.634 -2.107 -11.638 1.00 98.69 72 TYR A C 1
ATOM 580 O O . TYR A 1 72 ? 14.795 -2.327 -11.304 1.00 98.69 72 TYR A O 1
ATOM 588 N N . GLN A 1 73 ? 12.624 -2.245 -10.769 1.00 96.62 73 GLN A N 1
ATOM 589 C CA . GLN A 1 73 ? 12.831 -2.686 -9.381 1.00 96.62 73 GLN A CA 1
ATOM 590 C C . GLN A 1 73 ? 13.518 -4.049 -9.309 1.00 96.62 73 GLN A C 1
ATOM 592 O O . GLN A 1 73 ? 14.429 -4.241 -8.509 1.00 96.62 73 GLN A O 1
ATOM 597 N N . GLY A 1 74 ? 13.112 -4.995 -10.159 1.00 94.81 74 GLY A N 1
ATOM 598 C CA . GLY A 1 74 ? 13.735 -6.314 -10.229 1.00 94.81 74 GLY A CA 1
ATOM 599 C C . GLY A 1 74 ? 15.149 -6.325 -10.828 1.00 94.81 74 GLY A C 1
ATOM 600 O O . GLY A 1 74 ? 15.796 -7.373 -10.806 1.00 94.81 74 GLY A O 1
ATOM 601 N N . LEU A 1 75 ? 15.609 -5.200 -11.382 1.00 97.19 75 LEU A N 1
ATOM 602 C CA . LEU A 1 75 ? 16.994 -4.936 -11.785 1.00 97.19 75 LEU A CA 1
ATOM 603 C C . LEU A 1 75 ? 17.724 -4.003 -10.807 1.00 97.19 75 LEU A C 1
ATOM 605 O O . LEU A 1 75 ? 18.874 -3.656 -11.052 1.00 97.19 75 LEU A O 1
ATOM 609 N N . GLU A 1 76 ? 17.066 -3.602 -9.716 1.00 96.69 76 GLU A N 1
ATOM 610 C CA . GLU A 1 76 ? 17.557 -2.620 -8.743 1.00 96.69 76 GLU A CA 1
ATOM 611 C C . GLU A 1 76 ? 17.803 -1.213 -9.320 1.00 96.69 76 GLU A C 1
ATOM 613 O O . GLU A 1 76 ? 18.464 -0.372 -8.714 1.00 96.69 76 GLU A O 1
ATOM 618 N N . GLU A 1 77 ? 17.206 -0.911 -10.473 1.00 98.00 77 GLU A N 1
ATOM 619 C CA . GLU A 1 77 ? 17.248 0.399 -11.124 1.00 98.00 77 GLU A CA 1
ATOM 620 C C . GLU A 1 77 ? 16.164 1.317 -10.510 1.00 98.00 77 GLU A C 1
ATOM 622 O O . GLU A 1 77 ? 15.227 1.764 -11.174 1.00 98.00 77 GLU A O 1
ATOM 627 N N . TYR A 1 78 ? 16.257 1.561 -9.195 1.00 97.06 78 TYR A N 1
ATOM 628 C CA . TYR A 1 78 ? 15.183 2.170 -8.394 1.00 97.06 78 TYR A CA 1
ATOM 629 C C . TYR A 1 78 ? 14.791 3.584 -8.841 1.00 97.06 78 TYR A C 1
ATOM 631 O O . TYR A 1 78 ? 13.610 3.915 -8.799 1.00 97.06 78 TYR A O 1
ATOM 639 N N . THR A 1 79 ? 15.738 4.400 -9.311 1.00 98.00 79 THR A N 1
ATOM 640 C CA . THR A 1 79 ? 15.448 5.753 -9.817 1.00 98.00 79 THR A CA 1
ATOM 641 C C . THR A 1 79 ? 14.499 5.715 -11.016 1.00 98.00 79 THR A C 1
ATOM 643 O O . THR A 1 79 ? 13.518 6.449 -11.044 1.00 98.00 79 THR A O 1
ATOM 646 N N . LEU A 1 80 ? 14.728 4.800 -11.965 1.00 98.50 80 LEU A N 1
ATOM 647 C CA . LEU A 1 80 ? 13.870 4.645 -13.145 1.00 98.50 80 LEU A CA 1
ATOM 648 C C . LEU A 1 80 ? 12.495 4.074 -12.776 1.00 98.50 80 LEU A C 1
ATOM 650 O O . LEU A 1 80 ? 11.481 4.470 -13.349 1.00 98.50 80 LEU A O 1
ATOM 654 N N . ALA A 1 81 ? 12.443 3.178 -11.785 1.00 98.62 81 ALA A N 1
ATOM 655 C CA . ALA A 1 81 ? 11.174 2.695 -11.252 1.00 98.62 81 ALA A CA 1
ATOM 656 C C . ALA A 1 81 ? 10.348 3.821 -10.611 1.00 98.62 81 ALA A C 1
ATOM 658 O O . ALA A 1 81 ? 9.144 3.902 -10.851 1.00 98.62 81 ALA A O 1
ATOM 659 N N . ILE A 1 82 ? 10.991 4.692 -9.826 1.00 98.62 82 ILE A N 1
ATOM 660 C CA . ILE A 1 82 ? 10.348 5.858 -9.208 1.00 98.62 82 ILE A CA 1
ATOM 661 C C . ILE A 1 82 ? 9.772 6.779 -10.283 1.00 98.62 82 ILE A C 1
ATOM 663 O O . ILE A 1 82 ? 8.588 7.092 -10.213 1.00 98.62 82 ILE A O 1
ATOM 667 N N . GLU A 1 83 ? 10.551 7.134 -11.310 1.00 98.44 83 GLU A N 1
ATOM 668 C CA . GLU A 1 83 ? 10.077 7.993 -12.407 1.00 98.44 83 GLU A CA 1
ATOM 669 C C . GLU A 1 83 ? 8.823 7.432 -13.096 1.00 98.44 83 GLU A C 1
ATOM 671 O O . GLU A 1 83 ? 7.905 8.173 -13.463 1.00 98.44 83 GLU A O 1
ATOM 676 N N . ASP A 1 84 ? 8.767 6.112 -13.296 1.00 98.56 84 ASP A N 1
ATOM 677 C CA . ASP A 1 84 ? 7.600 5.465 -13.884 1.00 98.56 84 ASP A CA 1
ATOM 678 C C . ASP A 1 84 ? 6.392 5.468 -12.941 1.00 98.56 84 ASP A C 1
ATOM 680 O O . ASP A 1 84 ? 5.279 5.731 -13.401 1.00 98.56 84 ASP A O 1
ATOM 684 N N . TYR A 1 85 ? 6.577 5.238 -11.640 1.00 98.69 85 TYR A N 1
ATOM 685 C CA . TYR A 1 85 ? 5.485 5.343 -10.671 1.00 98.69 85 TYR A CA 1
ATOM 686 C C . TYR A 1 85 ? 4.973 6.775 -10.507 1.00 98.69 85 TYR A C 1
ATOM 688 O O . TYR A 1 85 ? 3.761 6.985 -10.500 1.00 98.69 85 TYR A O 1
ATOM 696 N N . GLU A 1 86 ? 5.858 7.767 -10.442 1.00 98.12 86 GLU A N 1
ATOM 697 C CA . GLU A 1 86 ? 5.485 9.181 -10.332 1.00 98.12 86 GLU A CA 1
ATOM 698 C C . GLU A 1 86 ? 4.656 9.625 -11.542 1.00 98.12 86 GLU A C 1
ATOM 700 O O . GLU A 1 86 ? 3.598 10.225 -11.375 1.00 98.12 86 GLU A O 1
ATOM 705 N N . LYS A 1 87 ? 5.025 9.210 -12.760 1.00 97.75 87 LYS A N 1
ATOM 706 C CA . LYS A 1 87 ? 4.226 9.477 -13.972 1.00 97.75 87 LYS A CA 1
ATOM 707 C C . LYS A 1 87 ? 2.855 8.793 -13.986 1.00 97.75 87 LYS A C 1
ATOM 709 O O . LYS A 1 87 ? 1.957 9.248 -14.699 1.00 97.75 87 LYS A O 1
ATOM 714 N N . ILE A 1 88 ? 2.675 7.692 -13.252 1.00 97.88 88 ILE A N 1
ATOM 715 C CA . ILE A 1 88 ? 1.340 7.114 -13.021 1.00 97.88 88 ILE A CA 1
ATOM 716 C C . ILE A 1 88 ? 0.555 8.031 -12.081 1.00 97.88 88 ILE A C 1
ATOM 718 O O . ILE A 1 88 ? -0.579 8.388 -12.400 1.00 97.88 88 ILE A O 1
ATOM 722 N N . LEU A 1 89 ? 1.170 8.460 -10.976 1.00 96.81 89 LEU A N 1
ATOM 723 C CA . LEU A 1 89 ? 0.542 9.318 -9.967 1.00 96.81 89 LEU A CA 1
ATOM 724 C C . LEU A 1 89 ? 0.213 10.730 -10.474 1.00 96.81 89 LEU A C 1
ATOM 726 O O . LEU A 1 89 ? -0.807 11.288 -10.078 1.00 96.81 89 LEU A O 1
ATOM 730 N N . GLU A 1 90 ? 0.986 11.273 -11.419 1.00 95.69 90 GLU A N 1
ATOM 731 C CA . GLU A 1 90 ? 0.667 12.526 -12.124 1.00 95.69 90 GLU A CA 1
ATOM 732 C C . GLU A 1 90 ? -0.714 12.480 -12.798 1.00 95.69 90 GLU A C 1
ATOM 734 O O . GLU A 1 90 ? -1.409 13.494 -12.880 1.00 95.69 90 GLU A O 1
ATOM 739 N N . LYS A 1 91 ? -1.118 11.305 -13.296 1.00 93.81 91 LYS A N 1
ATOM 740 C CA . LYS A 1 91 ? -2.395 11.103 -13.997 1.00 93.81 91 LYS A CA 1
ATOM 741 C C . LYS A 1 91 ? -3.483 10.545 -13.093 1.00 93.81 91 LYS A C 1
ATOM 743 O O . LYS A 1 91 ? -4.655 10.860 -13.285 1.00 93.81 91 LYS A O 1
ATOM 748 N N . LYS A 1 92 ? -3.097 9.681 -12.157 1.00 93.62 92 LYS A N 1
ATOM 749 C CA . LYS A 1 92 ? -3.985 8.955 -11.258 1.00 93.62 92 LYS A CA 1
ATOM 750 C C . LYS A 1 92 ? -3.409 8.985 -9.845 1.00 93.62 92 LYS A C 1
ATOM 752 O O . LYS A 1 92 ? -2.708 8.066 -9.429 1.00 93.62 92 LYS A O 1
ATOM 757 N N . GLN A 1 93 ? -3.725 10.062 -9.131 1.00 93.44 93 GLN A N 1
ATOM 758 C CA . GLN A 1 93 ? -3.242 10.306 -7.769 1.00 93.44 93 GLN A CA 1
ATOM 759 C C . GLN A 1 93 ? -3.696 9.218 -6.783 1.00 93.44 93 GLN A C 1
ATOM 761 O O . GLN A 1 93 ? -2.987 8.931 -5.836 1.00 93.44 93 GLN A O 1
ATOM 766 N N . ASP A 1 94 ? -4.825 8.552 -7.032 1.00 91.88 94 ASP A N 1
ATOM 767 C CA . ASP A 1 94 ? -5.390 7.495 -6.181 1.00 91.88 94 ASP A CA 1
ATOM 768 C C . ASP A 1 94 ? 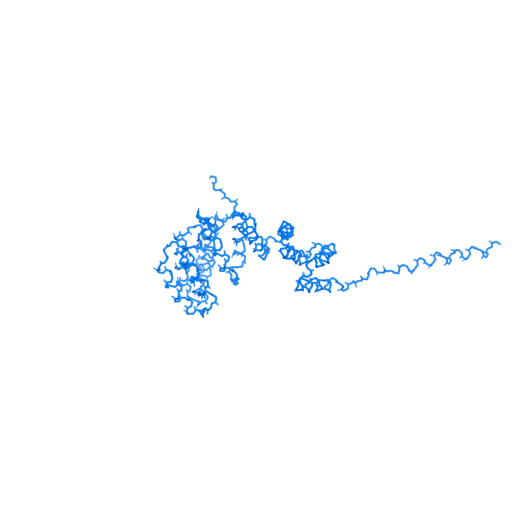-4.911 6.074 -6.561 1.00 91.88 94 ASP A C 1
ATOM 770 O O . ASP A 1 94 ? -5.574 5.069 -6.289 1.00 91.88 94 ASP A O 1
ATOM 774 N N . HIS A 1 95 ? -3.758 5.937 -7.229 1.00 95.56 95 HIS A N 1
ATOM 775 C CA . HIS A 1 95 ? -3.238 4.629 -7.631 1.00 95.56 95 HIS A CA 1
ATOM 776 C C . HIS A 1 95 ? -2.509 3.920 -6.471 1.00 95.56 95 HIS A C 1
ATOM 778 O O . HIS A 1 95 ? -1.276 3.915 -6.393 1.00 95.56 95 HIS A O 1
ATOM 784 N N . ALA A 1 96 ? -3.268 3.229 -5.614 1.00 93.50 96 ALA A N 1
ATOM 785 C CA . ALA A 1 96 ? -2.776 2.576 -4.393 1.00 93.50 96 ALA A CA 1
ATOM 786 C C . ALA A 1 96 ? -1.509 1.718 -4.587 1.00 93.50 96 ALA A C 1
ATOM 788 O O . ALA A 1 96 ? -0.539 1.856 -3.847 1.00 93.50 96 ALA A O 1
ATOM 789 N N . LYS A 1 97 ? -1.441 0.883 -5.635 1.00 96.38 97 LYS A N 1
ATOM 790 C CA . LYS A 1 97 ? -0.251 0.042 -5.889 1.00 96.38 97 LYS A CA 1
ATOM 791 C C . LYS A 1 97 ? 1.013 0.844 -6.220 1.00 96.38 97 LYS A C 1
ATOM 793 O O . LYS A 1 97 ? 2.111 0.346 -5.999 1.00 96.38 97 LYS A O 1
ATOM 798 N N . ALA A 1 98 ? 0.880 2.044 -6.783 1.00 97.56 98 ALA A N 1
ATOM 799 C CA . ALA A 1 98 ? 2.031 2.891 -7.099 1.00 97.56 98 ALA A CA 1
ATOM 800 C C . ALA A 1 98 ? 2.546 3.554 -5.816 1.00 97.56 98 ALA A C 1
ATOM 802 O O . ALA A 1 98 ? 3.743 3.499 -5.552 1.00 97.56 98 ALA A O 1
ATOM 803 N N . HIS A 1 99 ? 1.632 4.043 -4.970 1.00 97.62 99 HIS A N 1
ATOM 804 C CA . HIS A 1 99 ? 1.933 4.491 -3.608 1.00 97.62 99 HIS A CA 1
ATOM 805 C C . HIS A 1 99 ? 2.628 3.404 -2.777 1.00 97.62 99 HIS A C 1
ATOM 807 O O . HIS A 1 99 ? 3.713 3.636 -2.252 1.00 97.62 99 HIS A O 1
ATOM 813 N N . TYR A 1 100 ? 2.094 2.180 -2.754 1.00 96.62 100 TYR A N 1
ATOM 814 C CA . TYR A 1 100 ? 2.741 1.051 -2.082 1.00 96.62 100 TYR A CA 1
ATOM 815 C C . TYR A 1 100 ? 4.187 0.843 -2.557 1.00 96.62 100 TYR A C 1
ATOM 817 O O . TYR A 1 100 ? 5.114 0.823 -1.749 1.00 96.62 100 TYR A O 1
ATOM 825 N N . ASN A 1 101 ? 4.407 0.724 -3.873 1.00 97.88 101 ASN A N 1
ATOM 826 C CA . ASN A 1 101 ? 5.739 0.436 -4.407 1.00 97.88 101 ASN A CA 1
ATOM 827 C C . ASN A 1 101 ? 6.732 1.585 -4.186 1.00 97.88 101 ASN A C 1
ATOM 829 O O . ASN A 1 101 ? 7.877 1.316 -3.822 1.00 97.88 101 ASN A O 1
ATOM 833 N N . LEU A 1 102 ? 6.313 2.844 -4.352 1.00 98.12 102 LEU A N 1
ATOM 834 C CA . LEU A 1 102 ? 7.146 4.007 -4.031 1.00 98.12 102 LEU A CA 1
ATOM 835 C C . LEU A 1 102 ? 7.523 4.025 -2.552 1.00 98.12 102 LEU A C 1
ATOM 837 O O . LEU A 1 102 ? 8.703 4.134 -2.226 1.00 98.12 102 LEU A O 1
ATOM 841 N N . GLY A 1 103 ? 6.543 3.839 -1.666 1.00 96.06 103 GLY A N 1
ATOM 842 C CA . GLY A 1 103 ? 6.761 3.792 -0.226 1.00 96.06 103 GLY A CA 1
ATOM 843 C C . GLY A 1 103 ? 7.778 2.723 0.179 1.00 96.06 103 GLY A C 1
ATOM 844 O O . GLY A 1 103 ? 8.706 3.002 0.935 1.00 96.06 103 GLY A O 1
ATOM 845 N N . MET A 1 104 ? 7.680 1.525 -0.403 1.00 95.06 104 MET A N 1
ATOM 846 C CA . MET A 1 104 ? 8.636 0.434 -0.180 1.00 95.06 104 MET A CA 1
ATOM 847 C C . MET A 1 104 ? 10.047 0.752 -0.703 1.00 95.06 104 MET A C 1
ATOM 849 O O . MET A 1 104 ? 11.035 0.434 -0.036 1.00 95.06 104 MET A O 1
ATOM 853 N N . ILE A 1 105 ? 10.170 1.377 -1.881 1.00 95.81 105 ILE A N 1
ATOM 854 C CA . ILE A 1 105 ? 11.473 1.796 -2.422 1.00 95.81 105 ILE A CA 1
ATOM 855 C C . ILE A 1 105 ? 12.109 2.846 -1.504 1.00 95.81 105 ILE A C 1
ATOM 857 O O . ILE A 1 105 ? 13.268 2.696 -1.111 1.00 95.81 105 ILE A O 1
ATOM 861 N N . TYR A 1 106 ? 11.358 3.880 -1.124 1.00 92.94 106 TYR A N 1
ATOM 862 C CA . TYR A 1 106 ? 11.865 4.930 -0.246 1.00 92.94 106 TYR A CA 1
ATOM 863 C C . TYR A 1 106 ? 12.250 4.383 1.132 1.00 92.94 106 TYR A C 1
ATOM 865 O O . TYR A 1 106 ? 13.335 4.702 1.614 1.00 92.94 106 TYR A O 1
ATOM 873 N N . ALA A 1 107 ? 11.446 3.485 1.711 1.00 84.62 107 ALA A N 1
ATOM 874 C CA . ALA A 1 107 ? 11.711 2.898 3.024 1.00 84.62 107 ALA A CA 1
ATOM 875 C C . ALA A 1 107 ? 12.987 2.046 3.044 1.00 84.62 107 ALA A C 1
ATOM 877 O O . ALA A 1 107 ? 13.817 2.185 3.937 1.00 84.62 107 ALA A O 1
ATOM 878 N N . PHE A 1 108 ? 13.153 1.152 2.064 1.00 87.38 108 PHE A N 1
ATOM 879 C CA . PHE A 1 108 ? 14.146 0.075 2.164 1.00 87.38 108 PHE A CA 1
ATOM 880 C C . PHE A 1 108 ? 15.336 0.204 1.223 1.00 87.38 108 PHE A C 1
ATOM 882 O O . PHE A 1 108 ? 16.338 -0.482 1.424 1.00 87.38 108 PHE A O 1
ATOM 889 N N . LYS A 1 109 ? 15.228 1.016 0.169 1.00 91.12 109 LYS A N 1
ATOM 890 C CA . LYS A 1 109 ? 16.278 1.147 -0.852 1.00 91.12 109 LYS A CA 1
ATOM 891 C C . LYS A 1 109 ? 16.966 2.495 -0.788 1.00 91.12 109 LYS A C 1
ATOM 893 O O . LYS A 1 109 ? 18.183 2.547 -0.918 1.00 91.12 109 LYS A O 1
ATOM 898 N N . LEU A 1 110 ? 16.197 3.557 -0.563 1.00 87.25 110 LEU A N 1
ATOM 899 C CA . LEU A 1 110 ? 16.731 4.916 -0.463 1.00 87.25 110 LEU A CA 1
ATOM 900 C C . LEU A 1 110 ? 16.858 5.416 0.979 1.00 87.25 110 LEU A C 1
ATOM 902 O O . LEU A 1 110 ? 17.561 6.394 1.208 1.00 87.25 110 LEU A O 1
ATOM 906 N N . ASN A 1 111 ? 16.225 4.731 1.938 1.00 83.25 111 ASN A N 1
ATOM 907 C CA . ASN A 1 111 ? 16.200 5.106 3.353 1.00 83.25 111 ASN A CA 1
ATOM 908 C C . ASN A 1 111 ? 15.713 6.556 3.572 1.00 83.25 111 ASN A C 1
ATOM 910 O O . ASN A 1 111 ? 16.193 7.266 4.455 1.00 83.25 111 ASN A O 1
ATOM 914 N N . ASP A 1 112 ? 14.767 6.995 2.735 1.00 84.19 112 ASP A N 1
ATOM 915 C CA . ASP A 1 112 ? 14.083 8.283 2.838 1.00 84.19 112 ASP A CA 1
ATOM 916 C C . ASP A 1 112 ? 12.771 8.065 3.595 1.00 84.19 112 ASP A C 1
ATOM 918 O O . ASP A 1 112 ? 11.712 7.829 3.006 1.00 84.19 112 ASP A O 1
ATOM 922 N N . SER A 1 113 ? 12.858 8.089 4.926 1.00 81.25 113 SER A N 1
ATOM 923 C CA . SER A 1 113 ? 11.714 7.827 5.803 1.00 81.25 113 SER A CA 1
ATOM 924 C C . SER A 1 113 ? 10.560 8.795 5.560 1.00 81.25 113 SER A C 1
ATOM 926 O O . SER A 1 113 ? 9.407 8.394 5.668 1.00 81.25 113 SER A O 1
ATOM 928 N N . LYS A 1 114 ? 10.848 10.050 5.189 1.00 83.56 114 LYS A N 1
ATOM 929 C CA . LYS A 1 114 ? 9.812 11.060 4.957 1.00 83.56 114 LYS A CA 1
ATOM 930 C C . LYS A 1 114 ? 8.959 10.689 3.746 1.00 83.56 114 LYS A C 1
ATOM 932 O O . LYS A 1 114 ? 7.746 10.556 3.878 1.00 83.56 114 LYS A O 1
ATOM 937 N N . LYS A 1 115 ? 9.588 10.452 2.591 1.00 86.94 115 LYS A N 1
ATOM 938 C CA . LYS A 1 115 ? 8.859 10.047 1.378 1.00 86.94 115 LYS A CA 1
ATOM 939 C C . LYS A 1 115 ? 8.233 8.661 1.503 1.00 86.94 115 LYS A C 1
ATOM 941 O O . LYS A 1 115 ? 7.183 8.387 0.926 1.00 86.94 115 LYS A O 1
ATOM 946 N N . ALA A 1 116 ? 8.868 7.771 2.262 1.00 89.62 116 ALA A N 1
ATOM 947 C CA . ALA A 1 116 ? 8.303 6.466 2.560 1.00 89.62 116 ALA A CA 1
ATOM 948 C C . ALA A 1 116 ? 6.976 6.589 3.315 1.00 89.62 116 ALA A C 1
ATOM 950 O O . ALA A 1 116 ? 5.981 6.022 2.868 1.00 89.62 116 ALA A O 1
ATOM 951 N N . LEU A 1 117 ? 6.951 7.359 4.408 1.00 83.00 117 LEU A N 1
ATOM 952 C CA . LEU A 1 117 ? 5.732 7.648 5.165 1.00 83.00 117 LEU A CA 1
ATOM 953 C C . LEU A 1 117 ? 4.668 8.278 4.261 1.00 83.00 117 LEU A C 1
ATOM 955 O O . LEU A 1 117 ? 3.551 7.775 4.212 1.00 83.00 117 LEU A O 1
ATOM 959 N N . GLU A 1 118 ? 5.053 9.273 3.452 1.00 84.56 118 GLU A N 1
ATOM 960 C CA . GLU A 1 118 ? 4.163 9.938 2.492 1.00 84.56 118 GLU A CA 1
ATOM 961 C C . GLU A 1 118 ? 3.382 8.964 1.608 1.00 84.56 118 GLU A C 1
ATOM 963 O O . GLU A 1 118 ? 2.153 9.016 1.534 1.00 84.56 118 GLU A O 1
ATOM 968 N N . HIS A 1 119 ? 4.082 8.049 0.944 1.00 92.69 119 HIS A N 1
ATOM 969 C CA . HIS A 1 119 ? 3.431 7.127 0.024 1.00 92.69 119 HIS A CA 1
ATOM 970 C C . HIS A 1 119 ? 2.756 5.941 0.725 1.00 92.69 119 HIS A C 1
ATOM 972 O O . HIS A 1 119 ? 1.731 5.460 0.239 1.00 92.69 119 HIS A O 1
ATOM 978 N N . LEU A 1 120 ? 3.296 5.455 1.845 1.00 87.19 120 LEU A N 1
ATOM 979 C CA . LEU A 1 120 ? 2.704 4.336 2.580 1.00 87.19 120 LEU A CA 1
ATOM 980 C C . LEU A 1 120 ? 1.409 4.736 3.301 1.00 87.19 120 LEU A C 1
ATOM 982 O O . LEU A 1 120 ? 0.467 3.942 3.312 1.00 87.19 120 LEU A O 1
ATOM 986 N N . ASP A 1 121 ? 1.333 5.951 3.850 1.00 83.00 121 ASP A N 1
ATOM 987 C CA . ASP A 1 121 ? 0.102 6.473 4.453 1.00 83.00 121 ASP A CA 1
ATOM 988 C C . ASP A 1 121 ? -1.006 6.616 3.405 1.00 83.00 121 ASP A C 1
ATOM 990 O O . ASP A 1 121 ? -2.139 6.190 3.640 1.00 83.00 121 ASP A O 1
ATOM 994 N N . GLU A 1 122 ? -0.677 7.132 2.216 1.00 85.75 122 GLU A N 1
ATOM 995 C CA . GLU A 1 122 ? -1.643 7.237 1.119 1.00 85.75 122 GLU A CA 1
ATOM 996 C C . GLU A 1 122 ? -2.127 5.851 0.662 1.00 85.75 122 GLU A C 1
ATOM 998 O O . GLU A 1 122 ? -3.322 5.645 0.461 1.00 85.75 122 GLU A O 1
ATOM 1003 N N . PHE A 1 123 ? -1.242 4.849 0.588 1.00 91.12 123 PHE A N 1
ATOM 1004 C CA . PHE A 1 123 ? -1.659 3.469 0.318 1.00 91.12 123 PHE A CA 1
ATOM 1005 C C . PHE A 1 123 ? -2.662 2.945 1.359 1.00 91.12 123 PHE A C 1
ATOM 1007 O O . PHE A 1 123 ? -3.672 2.355 0.977 1.00 91.12 123 PHE A O 1
ATOM 1014 N N . LEU A 1 124 ? -2.416 3.167 2.655 1.00 81.62 124 LEU A N 1
ATOM 1015 C CA . LEU A 1 124 ? -3.334 2.734 3.717 1.00 81.62 124 LEU A CA 1
ATOM 1016 C C . LEU A 1 124 ? -4.664 3.487 3.708 1.00 81.62 124 LEU A C 1
ATOM 1018 O O . LEU A 1 124 ? -5.680 2.913 4.095 1.00 81.62 124 LEU A O 1
ATOM 1022 N N . SER A 1 125 ? -4.651 4.751 3.286 1.00 77.50 125 SER A N 1
ATOM 1023 C CA . SER A 1 125 ? -5.854 5.563 3.097 1.00 77.50 125 SER A CA 1
ATOM 1024 C C . SER A 1 125 ? -6.717 5.024 1.951 1.00 77.50 125 SER A C 1
ATOM 1026 O O . SER A 1 125 ? -7.932 4.910 2.092 1.00 77.50 125 SER A O 1
ATOM 1028 N N . LEU A 1 126 ? -6.089 4.646 0.833 1.00 78.94 126 LEU A N 1
ATOM 1029 C CA . LEU A 1 126 ? -6.780 4.148 -0.359 1.00 78.94 126 LEU A CA 1
ATOM 1030 C C . LEU A 1 126 ? -7.275 2.705 -0.206 1.00 78.94 126 LEU A C 1
ATOM 1032 O O . LEU A 1 126 ? -8.374 2.378 -0.648 1.00 78.94 126 LEU A O 1
ATOM 1036 N N . GLU A 1 127 ? -6.467 1.835 0.401 1.00 80.81 127 GLU A N 1
ATOM 1037 C CA . GLU A 1 127 ? -6.735 0.397 0.506 1.00 80.81 127 GLU A CA 1
ATOM 1038 C C . GLU A 1 127 ? -6.538 -0.101 1.953 1.00 80.81 127 GLU A C 1
ATOM 1040 O O . GLU A 1 127 ? -5.634 -0.890 2.247 1.00 80.81 127 GLU A O 1
ATOM 1045 N N . PRO A 1 128 ? -7.388 0.322 2.906 1.00 67.62 128 PRO A N 1
ATOM 1046 C CA . PRO A 1 128 ? -7.243 -0.051 4.316 1.00 67.62 128 PRO A CA 1
ATOM 1047 C C . PRO A 1 128 ? -7.428 -1.551 4.604 1.00 67.62 128 PRO A C 1
ATOM 1049 O O . PRO A 1 128 ? -6.934 -2.080 5.609 1.00 67.62 128 PRO A O 1
ATOM 1052 N N . ALA A 1 129 ? -8.169 -2.246 3.739 1.00 69.56 129 ALA A N 1
ATOM 1053 C CA . ALA A 1 129 ? -8.479 -3.668 3.856 1.00 69.56 129 ALA A CA 1
ATOM 1054 C C . ALA A 1 129 ? -7.542 -4.570 3.028 1.00 69.56 129 ALA A C 1
ATOM 1056 O O . ALA A 1 129 ? -7.744 -5.783 3.013 1.00 69.56 129 ALA A O 1
ATOM 1057 N N . HIS A 1 130 ? -6.517 -4.014 2.370 1.00 80.56 130 HIS A N 1
ATOM 1058 C CA . HIS A 1 130 ? -5.552 -4.795 1.592 1.00 80.56 130 HIS A CA 1
ATOM 1059 C C . HIS A 1 130 ? -4.823 -5.819 2.487 1.00 80.56 130 HIS A C 1
ATOM 1061 O O . HIS A 1 130 ? -4.556 -5.528 3.662 1.00 80.56 130 HIS A O 1
ATOM 1067 N N . PRO A 1 131 ? -4.452 -7.004 1.966 1.00 79.25 131 PRO A N 1
ATOM 1068 C CA . PRO A 1 131 ? -3.676 -7.977 2.742 1.00 79.25 131 PRO A CA 1
ATOM 1069 C C . PRO A 1 131 ? -2.356 -7.387 3.279 1.00 79.25 131 PRO A C 1
ATOM 1071 O O . PRO A 1 131 ? -1.976 -7.611 4.424 1.00 79.25 131 PRO A O 1
ATOM 1074 N N . GLU A 1 132 ? -1.710 -6.540 2.484 1.00 78.25 132 GLU A N 1
ATOM 1075 C CA . GLU A 1 132 ? -0.449 -5.864 2.787 1.00 78.25 132 GLU A CA 1
ATOM 1076 C C . GLU A 1 132 ? -0.605 -4.664 3.737 1.00 78.25 132 GLU A C 1
ATOM 1078 O O . GLU A 1 132 ? 0.403 -4.171 4.249 1.00 78.25 132 GLU A O 1
ATOM 1083 N N . SER A 1 133 ? -1.828 -4.193 4.029 1.00 74.31 133 SER A N 1
ATOM 1084 C CA . SER A 1 133 ? -2.045 -3.033 4.913 1.00 74.31 133 SER A CA 1
ATOM 1085 C C . SER A 1 133 ? -1.463 -3.259 6.308 1.00 74.31 133 SER A C 1
ATOM 1087 O O . SER A 1 133 ? -0.974 -2.324 6.937 1.00 74.31 133 SER A O 1
ATOM 1089 N N . TYR A 1 134 ? -1.468 -4.509 6.785 1.00 68.00 134 TYR A N 1
ATOM 1090 C CA . TYR A 1 134 ? -0.848 -4.867 8.059 1.00 68.00 134 TYR A CA 1
ATOM 1091 C C . TYR A 1 134 ? 0.659 -4.593 8.048 1.00 68.00 134 TYR A C 1
ATOM 1093 O O . TYR A 1 134 ? 1.183 -3.851 8.884 1.00 68.00 134 TYR A O 1
ATOM 1101 N N . SER A 1 135 ? 1.353 -5.146 7.058 1.00 74.25 135 SER A N 1
ATOM 1102 C CA . SER A 1 135 ? 2.801 -5.008 6.926 1.00 74.25 135 SER A CA 1
ATOM 1103 C C . SER A 1 135 ? 3.194 -3.548 6.716 1.00 74.25 135 SER A C 1
ATOM 1105 O O . SER A 1 135 ? 4.163 -3.080 7.311 1.00 74.25 135 SER A O 1
ATOM 1107 N N . VAL A 1 136 ? 2.400 -2.793 5.954 1.00 80.56 136 VAL A N 1
ATOM 1108 C CA . VAL A 1 136 ? 2.630 -1.360 5.735 1.00 80.56 136 VAL A CA 1
ATOM 1109 C C . VAL A 1 136 ? 2.460 -0.538 7.012 1.00 80.56 136 VAL A C 1
ATOM 1111 O O . VAL A 1 136 ? 3.325 0.281 7.315 1.00 80.56 136 VAL A O 1
ATOM 1114 N N . ALA A 1 137 ? 1.415 -0.778 7.808 1.00 73.75 137 ALA A N 1
ATOM 1115 C CA . ALA A 1 137 ? 1.220 -0.062 9.071 1.00 73.75 137 ALA A CA 1
ATOM 1116 C C . ALA A 1 137 ? 2.388 -0.289 10.051 1.00 73.75 137 ALA A C 1
ATOM 1118 O O . ALA A 1 137 ? 2.826 0.641 10.734 1.00 73.75 137 ALA A O 1
ATOM 1119 N N . LYS A 1 138 ? 2.945 -1.507 10.078 1.00 72.94 138 LYS A N 1
ATOM 1120 C CA . LYS A 1 138 ? 4.165 -1.828 10.835 1.00 72.94 138 LYS A CA 1
ATOM 1121 C C . LYS A 1 138 ? 5.366 -1.016 10.348 1.00 72.94 138 LYS A C 1
ATOM 1123 O O . LYS A 1 138 ? 6.076 -0.439 11.172 1.00 72.94 138 LYS A O 1
ATOM 1128 N N . ILE A 1 139 ? 5.563 -0.932 9.032 1.00 78.19 139 ILE A N 1
ATOM 1129 C CA . ILE A 1 139 ? 6.649 -0.148 8.431 1.00 78.19 139 ILE A CA 1
ATOM 1130 C C . ILE A 1 139 ? 6.518 1.324 8.819 1.00 78.19 139 ILE A C 1
ATOM 1132 O O . ILE A 1 139 ? 7.466 1.880 9.367 1.00 78.19 139 ILE A O 1
ATOM 1136 N N . ILE A 1 140 ? 5.339 1.922 8.641 1.00 77.00 140 ILE A N 1
ATOM 1137 C CA . ILE A 1 140 ? 5.066 3.312 9.036 1.00 77.00 140 ILE A CA 1
ATOM 1138 C C . ILE A 1 140 ? 5.432 3.543 10.503 1.00 77.00 140 ILE A C 1
ATOM 1140 O O . ILE A 1 140 ? 6.192 4.451 10.815 1.00 77.00 140 ILE A O 1
ATOM 1144 N N . CYS A 1 141 ? 4.993 2.670 11.414 1.00 66.38 141 CYS A N 1
ATOM 1145 C CA . CYS A 1 141 ? 5.317 2.820 12.832 1.00 66.38 141 CYS A CA 1
ATOM 1146 C C . CYS A 1 141 ? 6.814 2.731 13.138 1.00 66.38 141 CYS A C 1
ATOM 1148 O O . CYS A 1 141 ? 7.276 3.397 14.067 1.00 66.38 141 CYS A O 1
ATOM 1150 N N . SER A 1 142 ? 7.553 1.907 12.393 1.00 68.19 142 SER A N 1
ATOM 1151 C CA . SER A 1 142 ? 9.005 1.801 12.541 1.00 68.19 142 SER A CA 1
ATOM 1152 C C . SER A 1 142 ? 9.736 3.037 12.012 1.00 68.19 142 SER A C 1
ATOM 1154 O O . SER A 1 142 ? 10.698 3.476 12.634 1.00 68.19 142 SER A O 1
ATOM 1156 N N . LEU A 1 143 ? 9.250 3.626 10.914 1.00 70.06 143 LEU A N 1
ATOM 1157 C CA . LEU A 1 143 ? 9.821 4.828 10.302 1.00 70.06 143 LEU A CA 1
ATOM 1158 C C . LEU A 1 143 ? 9.506 6.102 11.102 1.00 70.06 143 LEU A C 1
ATOM 1160 O O . LEU A 1 143 ? 10.307 7.029 11.102 1.00 70.06 143 LEU A O 1
ATOM 1164 N N . ASP A 1 144 ? 8.362 6.125 11.789 1.00 64.31 144 ASP A N 1
ATOM 1165 C CA . ASP A 1 144 ? 7.865 7.235 12.618 1.00 64.31 144 ASP A CA 1
ATOM 1166 C C . ASP A 1 144 ? 8.452 7.236 14.049 1.00 64.31 144 ASP A C 1
ATOM 1168 O O . ASP A 1 144 ? 8.253 8.164 14.831 1.00 64.31 144 ASP A O 1
ATOM 1172 N N . SER A 1 145 ? 9.196 6.190 14.430 1.00 56.53 145 SER A N 1
ATOM 1173 C CA . SER A 1 145 ? 9.838 6.126 15.747 1.00 56.53 145 SER A CA 1
ATOM 1174 C C . SER A 1 145 ? 11.199 6.843 15.726 1.00 56.53 145 SER A C 1
ATOM 1176 O O . SER A 1 145 ? 12.022 6.554 14.855 1.00 56.53 145 SER A O 1
ATOM 1178 N N . PRO A 1 146 ? 11.521 7.707 16.713 1.00 46.19 146 PRO A N 1
ATOM 1179 C CA . PRO A 1 146 ? 12.802 8.429 16.773 1.00 46.19 146 PRO A CA 1
ATOM 1180 C C . PRO A 1 146 ? 14.033 7.514 16.940 1.00 46.19 146 PRO A C 1
ATOM 1182 O O . PRO A 1 146 ? 15.168 7.981 16.898 1.00 46.19 146 PRO A O 1
ATOM 1185 N N . SER A 1 147 ? 13.814 6.212 17.129 1.00 43.88 147 SER A N 1
ATOM 1186 C CA . SER A 1 147 ? 14.808 5.168 17.350 1.00 43.88 147 SER A CA 1
ATOM 1187 C C . SER A 1 147 ? 14.957 4.206 16.167 1.00 43.88 147 SER A C 1
ATOM 1189 O O . SER A 1 147 ? 15.306 3.047 16.386 1.00 43.88 147 SER A O 1
ATOM 1191 N N . PHE A 1 148 ? 14.755 4.642 14.914 1.00 39.66 148 PHE A N 1
ATOM 1192 C CA . PHE A 1 148 ? 15.190 3.876 13.729 1.00 39.66 148 PHE A CA 1
ATOM 1193 C C . PHE A 1 148 ? 16.734 3.835 13.617 1.00 39.66 148 PHE A C 1
ATOM 1195 O O . PHE A 1 148 ? 17.347 4.175 12.611 1.00 39.66 148 PHE A O 1
ATOM 1202 N N . SER A 1 149 ? 17.392 3.430 14.697 1.00 35.94 149 SER A N 1
ATOM 1203 C CA . SER A 1 149 ? 18.666 2.741 14.696 1.00 35.94 149 SER A CA 1
ATOM 1204 C C . SER A 1 149 ? 18.338 1.255 14.679 1.00 35.94 149 SER A C 1
ATOM 1206 O O . SER A 1 149 ? 17.635 0.767 15.561 1.00 35.94 149 SER A O 1
ATOM 1208 N N . GLN A 1 150 ? 18.811 0.553 13.653 1.00 43.22 150 GLN A N 1
ATOM 1209 C CA . GLN A 1 150 ? 18.668 -0.890 13.523 1.00 43.22 150 GLN A CA 1
ATOM 1210 C C . GLN A 1 150 ? 19.114 -1.598 14.805 1.00 43.22 150 GLN A C 1
ATOM 1212 O O . GLN A 1 150 ? 20.308 -1.777 15.013 1.00 43.22 150 GLN A O 1
ATOM 1217 N N . ASP A 1 151 ? 18.168 -2.049 15.621 1.00 35.75 151 ASP A N 1
ATOM 1218 C CA . ASP A 1 151 ? 18.462 -3.009 16.674 1.00 35.75 151 ASP A CA 1
ATOM 1219 C C . ASP A 1 151 ? 17.528 -4.207 16.518 1.00 35.75 151 ASP A C 1
ATOM 1221 O O . ASP A 1 151 ? 16.376 -4.230 16.944 1.00 35.75 151 ASP A O 1
ATOM 1225 N N . LYS A 1 152 ? 18.054 -5.225 15.828 1.00 44.78 152 LYS A N 1
ATOM 1226 C CA . LYS A 1 152 ? 17.431 -6.538 15.591 1.00 44.78 152 LYS A CA 1
ATOM 1227 C C . LYS A 1 152 ? 17.436 -7.431 16.842 1.00 44.78 152 LYS A C 1
ATOM 1229 O O . LYS A 1 152 ? 17.290 -8.646 16.732 1.00 44.78 152 LYS A O 1
ATOM 1234 N N . THR A 1 153 ? 17.644 -6.868 18.025 1.00 41.03 153 THR A N 1
ATOM 1235 C CA . THR A 1 153 ? 17.914 -7.626 19.250 1.00 41.03 153 THR A CA 1
ATOM 1236 C C . THR A 1 153 ? 17.012 -7.190 20.391 1.00 41.03 153 THR A C 1
ATOM 1238 O O . THR A 1 153 ? 17.456 -6.702 21.421 1.00 41.03 153 THR A O 1
ATOM 1241 N N . SER A 1 154 ? 15.719 -7.430 20.239 1.00 40.94 154 SER A N 1
ATOM 1242 C CA . SER A 1 154 ? 14.884 -7.857 21.360 1.00 40.94 154 SER A CA 1
ATOM 1243 C C . SER A 1 154 ? 13.768 -8.731 20.799 1.00 40.94 154 SER A C 1
ATOM 1245 O O . SER A 1 154 ? 13.496 -8.689 19.601 1.00 40.94 154 SER A O 1
ATOM 1247 N N . SER A 1 155 ? 13.188 -9.598 21.624 1.00 49.16 155 SER A N 1
ATOM 1248 C CA . SER A 1 155 ? 12.015 -10.403 21.279 1.00 49.16 155 SER A CA 1
ATOM 1249 C C . SER A 1 155 ? 10.861 -9.476 20.890 1.00 49.16 155 SER A C 1
ATOM 1251 O O . SER A 1 155 ? 10.088 -9.052 21.745 1.00 49.16 155 SER A O 1
ATOM 1253 N N . ASP A 1 156 ? 10.817 -9.106 19.614 1.00 56.12 156 ASP A N 1
ATOM 1254 C CA . ASP A 1 156 ? 9.986 -8.031 19.097 1.00 56.12 156 ASP A CA 1
ATOM 1255 C C . ASP A 1 156 ? 8.509 -8.440 19.192 1.00 56.12 156 ASP A C 1
ATOM 1257 O O . ASP A 1 156 ? 8.110 -9.405 18.523 1.00 56.12 156 ASP A O 1
ATOM 1261 N N . PRO A 1 157 ? 7.673 -7.738 19.979 1.00 51.03 157 PRO A N 1
ATOM 1262 C CA . PRO A 1 157 ? 6.236 -7.983 20.013 1.00 51.03 157 PRO A CA 1
ATOM 1263 C C . PRO A 1 157 ? 5.611 -7.959 18.611 1.00 51.03 157 PRO A C 1
ATOM 1265 O O . PRO A 1 157 ? 4.660 -8.697 18.351 1.00 51.03 157 PRO A O 1
ATOM 1268 N N . LEU A 1 158 ? 6.182 -7.195 17.666 1.00 53.03 158 LEU A N 1
ATOM 1269 C CA . LEU A 1 158 ? 5.716 -7.158 16.282 1.00 53.03 158 LEU A CA 1
ATOM 1270 C C . LEU A 1 158 ? 6.026 -8.421 15.469 1.00 53.03 158 LEU A C 1
ATOM 1272 O O . LEU A 1 158 ? 5.365 -8.642 14.452 1.00 53.03 158 LEU A O 1
ATOM 1276 N N . SER A 1 159 ? 7.004 -9.238 15.868 1.00 58.47 159 SER A N 1
ATOM 1277 C CA . SER A 1 159 ? 7.265 -10.541 15.233 1.00 58.47 159 SER A CA 1
ATOM 1278 C C . SER A 1 159 ? 6.175 -11.559 15.585 1.00 58.47 159 SER A C 1
ATOM 1280 O O . SER A 1 159 ? 5.708 -12.308 14.727 1.00 58.47 159 SER A O 1
ATOM 1282 N N . SER A 1 160 ? 5.690 -11.519 16.830 1.00 62.97 160 SER A N 1
ATOM 1283 C CA . SER A 1 160 ? 4.540 -12.305 17.276 1.00 62.97 160 SER A CA 1
ATOM 1284 C C . SER A 1 160 ? 3.258 -11.842 16.588 1.00 62.97 160 SER A C 1
ATOM 1286 O O . SER A 1 160 ? 2.484 -12.680 16.130 1.00 62.97 160 SER A O 1
ATOM 1288 N N . LEU A 1 161 ? 3.051 -10.525 16.455 1.00 64.69 161 LEU A N 1
ATOM 1289 C CA . LEU A 1 161 ? 1.868 -9.976 15.786 1.00 64.69 161 LEU A CA 1
ATOM 1290 C C . LEU A 1 161 ? 1.780 -10.387 14.303 1.00 64.69 161 LEU A C 1
ATOM 1292 O O . LEU A 1 161 ? 0.694 -10.720 13.844 1.00 64.69 161 LEU A O 1
ATOM 1296 N N . GLU A 1 162 ? 2.904 -10.413 13.576 1.00 61.47 162 GLU A N 1
ATOM 1297 C CA . GLU A 1 162 ? 2.969 -10.828 12.161 1.00 61.47 162 GLU A CA 1
ATOM 1298 C C . GLU A 1 162 ? 2.461 -12.262 11.974 1.00 61.47 162 GLU A C 1
ATOM 1300 O O . GLU A 1 162 ? 1.510 -12.501 11.231 1.00 61.47 162 GLU A O 1
ATOM 1305 N N . LYS A 1 163 ? 2.980 -13.199 12.774 1.00 69.81 163 LYS A N 1
ATOM 1306 C CA . LYS A 1 163 ? 2.505 -14.586 12.773 1.00 69.81 163 LYS A CA 1
ATOM 1307 C C . LYS A 1 163 ? 1.025 -14.695 13.150 1.00 69.81 163 LYS A C 1
ATOM 1309 O O . LYS A 1 163 ? 0.295 -15.478 12.554 1.00 69.81 163 LYS A O 1
ATOM 1314 N N . ILE A 1 164 ? 0.568 -13.929 14.141 1.00 73.25 164 ILE A N 1
ATOM 1315 C CA . ILE A 1 164 ? -0.833 -13.954 14.586 1.00 73.25 164 ILE A CA 1
ATOM 1316 C C . ILE A 1 164 ? -1.766 -13.505 13.460 1.00 73.25 164 ILE A C 1
ATOM 1318 O O . ILE A 1 164 ? -2.786 -14.145 13.220 1.00 73.25 164 ILE A O 1
ATOM 1322 N N . TYR A 1 165 ? -1.423 -12.418 12.772 1.00 65.44 165 TYR A N 1
ATOM 1323 C CA . TYR A 1 165 ? -2.285 -11.845 11.746 1.00 65.44 165 TYR A CA 1
ATOM 1324 C C . TYR A 1 165 ? -2.336 -12.689 10.469 1.00 65.44 165 TYR A C 1
ATOM 1326 O O . TYR A 1 165 ? -3.388 -12.764 9.838 1.00 65.44 165 TYR A O 1
ATOM 1334 N N . GLU A 1 166 ? -1.231 -13.352 10.118 1.00 66.56 166 GLU A N 1
ATOM 1335 C CA . GLU A 1 166 ? -1.139 -14.191 8.920 1.00 66.56 166 GLU A CA 1
ATOM 1336 C C . GLU A 1 166 ? -1.739 -15.590 9.098 1.00 66.56 166 GLU A C 1
ATOM 1338 O O . GLU A 1 166 ? -2.319 -16.129 8.156 1.00 66.56 166 GLU A O 1
ATOM 1343 N N . THR A 1 167 ? -1.586 -16.208 10.276 1.00 66.38 167 THR A N 1
ATOM 1344 C CA . THR A 1 167 ? -1.853 -17.649 10.427 1.00 66.38 167 THR A CA 1
ATOM 1345 C C . THR A 1 167 ? -3.061 -17.995 11.288 1.00 66.38 167 THR A C 1
ATOM 1347 O O . THR A 1 167 ? -3.453 -19.159 11.304 1.00 66.38 167 THR A O 1
ATOM 1350 N N . ALA A 1 168 ? -3.605 -17.051 12.058 1.00 72.12 168 ALA A N 1
ATOM 1351 C CA . ALA A 1 168 ? -4.716 -17.337 12.961 1.00 72.12 168 ALA A CA 1
ATOM 1352 C C . ALA A 1 168 ? -6.066 -17.114 12.268 1.00 72.12 168 ALA A C 1
ATOM 1354 O O . ALA A 1 168 ? -6.255 -16.141 11.524 1.00 72.12 168 ALA A O 1
ATOM 1355 N N . ASP A 1 169 ? -7.028 -17.994 12.553 1.00 84.06 169 ASP A N 1
ATOM 1356 C CA . ASP A 1 169 ? -8.429 -17.722 12.244 1.00 84.06 169 ASP A CA 1
ATOM 1357 C C . ASP A 1 169 ? -8.907 -16.463 12.988 1.00 84.06 169 ASP A C 1
ATOM 1359 O O . ASP A 1 169 ? -8.235 -15.956 13.887 1.00 84.06 169 ASP A O 1
ATOM 1363 N N . ARG A 1 170 ? -10.049 -15.906 12.576 1.00 83.31 170 ARG A N 1
ATOM 1364 C CA . ARG A 1 170 ? -10.519 -14.607 13.076 1.00 83.31 170 ARG A CA 1
ATOM 1365 C C . ARG A 1 170 ? -10.640 -14.564 14.606 1.00 83.31 170 ARG A C 1
ATOM 1367 O O . ARG A 1 170 ? -10.189 -13.589 15.206 1.00 83.31 170 ARG A O 1
ATOM 1374 N N . ASP A 1 171 ? -11.204 -15.597 15.221 1.00 85.31 171 ASP A N 1
ATOM 1375 C CA . ASP A 1 171 ? -11.490 -15.608 16.658 1.00 85.31 171 ASP A CA 1
ATOM 1376 C C . ASP A 1 171 ? -10.199 -15.829 17.457 1.00 85.31 171 ASP A C 1
ATOM 1378 O O . ASP A 1 171 ? -9.929 -15.149 18.453 1.00 85.31 171 ASP A O 1
ATOM 1382 N N . GLU A 1 172 ? -9.338 -16.731 16.976 1.00 85.31 172 GLU A N 1
ATOM 1383 C CA . GLU A 1 172 ? -8.020 -16.949 17.564 1.00 85.31 172 GLU A CA 1
ATOM 1384 C C . GLU A 1 172 ? -7.126 -15.700 17.434 1.00 85.31 172 GLU A C 1
ATOM 1386 O O . GLU A 1 172 ? -6.407 -15.347 18.377 1.00 85.31 172 GLU A O 1
ATOM 1391 N N . ARG A 1 173 ? -7.204 -14.990 16.300 1.00 86.94 173 ARG A N 1
ATOM 1392 C CA . ARG A 1 173 ? -6.490 -13.732 16.049 1.00 86.94 173 ARG A CA 1
ATOM 1393 C C . ARG A 1 173 ? -6.876 -12.671 17.071 1.00 86.94 173 ARG A C 1
ATOM 1395 O O . ARG A 1 173 ? -5.984 -12.096 17.691 1.00 86.94 173 ARG A O 1
ATOM 1402 N N . ILE A 1 174 ? -8.172 -12.444 17.289 1.00 89.94 174 ILE A N 1
ATOM 1403 C CA . ILE A 1 174 ? -8.670 -11.478 18.283 1.00 89.94 174 ILE A CA 1
ATOM 1404 C C . ILE A 1 174 ? -8.117 -11.810 19.670 1.00 89.94 174 ILE A C 1
ATOM 1406 O O . ILE A 1 174 ? -7.527 -10.944 20.316 1.00 89.94 174 ILE A O 1
ATOM 1410 N N . LYS A 1 175 ? -8.218 -13.073 20.098 1.00 88.81 175 LYS A N 1
ATOM 1411 C CA . LYS A 1 175 ? -7.740 -13.505 21.417 1.00 88.81 175 LYS A CA 1
ATOM 1412 C C . LYS A 1 175 ? -6.240 -13.264 21.602 1.00 88.81 175 LYS A C 1
ATOM 1414 O O . LYS A 1 175 ? -5.821 -12.712 22.619 1.00 88.81 175 LYS A O 1
ATOM 1419 N N . LYS A 1 176 ? -5.422 -13.648 20.617 1.00 86.75 176 LYS A N 1
ATOM 1420 C CA . LYS A 1 176 ? -3.966 -13.440 20.674 1.00 86.75 176 LYS A CA 1
ATOM 1421 C C . LYS A 1 176 ? -3.606 -11.953 20.632 1.00 86.75 176 LYS A C 1
ATOM 1423 O O . LYS A 1 176 ? -2.689 -11.529 21.325 1.00 86.75 176 LYS A O 1
ATOM 1428 N N . LEU A 1 177 ? -4.335 -11.138 19.869 1.00 86.88 177 LEU A N 1
ATOM 1429 C CA . LEU A 1 177 ? -4.125 -9.688 19.828 1.00 86.88 177 LEU A CA 1
ATOM 1430 C C . LEU A 1 177 ? -4.504 -8.999 21.140 1.00 86.88 177 LEU A C 1
ATOM 1432 O O . LEU A 1 177 ? -3.793 -8.089 21.553 1.00 86.88 177 LEU A O 1
ATOM 1436 N N . GLN A 1 178 ? -5.569 -9.440 21.814 1.00 89.06 178 GLN A N 1
ATOM 1437 C CA . GLN A 1 178 ? -5.920 -8.974 23.162 1.00 89.06 178 GLN A CA 1
ATOM 1438 C C . GLN A 1 178 ? -4.813 -9.305 24.170 1.00 89.06 178 GLN A C 1
ATOM 1440 O O . GLN A 1 178 ? -4.444 -8.461 24.989 1.00 89.06 178 GLN A O 1
ATOM 1445 N N . GLU A 1 179 ? -4.246 -10.511 24.086 1.00 85.62 179 GLU A N 1
ATOM 1446 C CA . GLU A 1 179 ? -3.115 -10.910 24.923 1.00 85.62 179 GLU A CA 1
ATOM 1447 C C . GLU A 1 179 ? -1.905 -10.006 24.668 1.00 85.62 179 GLU A C 1
ATOM 1449 O O . GLU A 1 179 ? -1.386 -9.415 25.613 1.00 85.62 179 GLU A O 1
ATOM 1454 N N . VAL A 1 180 ? -1.510 -9.801 23.407 1.00 82.62 180 VAL A N 1
ATOM 1455 C CA . VAL A 1 180 ? -0.382 -8.915 23.079 1.00 82.62 180 VAL A CA 1
ATOM 1456 C C . VAL A 1 180 ? -0.656 -7.487 23.551 1.00 82.62 180 VAL A C 1
ATOM 1458 O O . VAL A 1 180 ? 0.163 -6.921 24.269 1.00 82.62 180 VAL A O 1
ATOM 1461 N N . ALA A 1 181 ? -1.833 -6.936 23.244 1.00 84.75 181 ALA A N 1
ATOM 1462 C CA . ALA A 1 181 ? -2.217 -5.579 23.624 1.00 84.75 181 ALA A CA 1
ATOM 1463 C C . ALA A 1 181 ? -2.233 -5.349 25.146 1.00 84.75 181 ALA A C 1
ATOM 1465 O O . ALA A 1 181 ? -2.001 -4.231 25.592 1.00 84.75 181 ALA A O 1
ATOM 1466 N N . SER A 1 182 ? -2.468 -6.387 25.956 1.00 81.75 182 SER A N 1
ATOM 1467 C CA . SER A 1 182 ? -2.417 -6.261 27.422 1.00 81.75 182 SER A CA 1
ATOM 1468 C C . SER A 1 182 ? -0.994 -6.214 27.992 1.00 81.75 182 SER A C 1
ATOM 1470 O O . SER A 1 182 ? -0.810 -5.747 29.114 1.00 81.75 182 SER A O 1
ATOM 1472 N N . HIS A 1 183 ? 0.011 -6.640 27.220 1.00 76.06 183 HIS A N 1
ATOM 1473 C CA . HIS A 1 183 ? 1.420 -6.660 27.630 1.00 76.06 183 HIS A CA 1
ATOM 1474 C C . HIS A 1 183 ? 2.269 -5.578 26.949 1.00 76.06 183 HIS A C 1
ATOM 1476 O O . HIS A 1 183 ? 3.406 -5.349 27.356 1.00 76.06 183 HIS A O 1
ATOM 1482 N N . THR A 1 184 ? 1.739 -4.904 25.928 1.00 68.50 184 THR A N 1
ATOM 1483 C CA . THR A 1 184 ? 2.437 -3.858 25.171 1.00 68.50 184 THR A CA 1
ATOM 1484 C C . THR A 1 184 ? 1.717 -2.520 25.335 1.00 68.50 184 THR A C 1
ATOM 1486 O O . THR A 1 184 ? 0.645 -2.331 24.762 1.00 68.50 184 THR A O 1
ATOM 1489 N N . SER A 1 185 ? 2.289 -1.581 26.091 1.00 68.69 185 SER A N 1
ATOM 1490 C CA . SER A 1 185 ? 1.633 -0.293 26.392 1.00 68.69 185 SER A CA 1
ATOM 1491 C C . SER A 1 185 ? 1.994 0.836 25.419 1.00 68.69 185 SER A C 1
ATOM 1493 O O . SER A 1 185 ? 1.352 1.880 25.386 1.00 68.69 185 SER A O 1
ATOM 1495 N N . ASP A 1 186 ? 3.039 0.616 24.631 1.00 77.50 186 ASP A N 1
ATOM 1496 C CA . ASP A 1 186 ? 3.857 1.663 24.022 1.00 77.50 186 ASP A CA 1
ATOM 1497 C C . ASP A 1 186 ? 3.774 1.648 22.486 1.00 77.50 186 ASP A C 1
ATOM 1499 O O . ASP A 1 186 ? 4.297 2.535 21.812 1.00 77.50 186 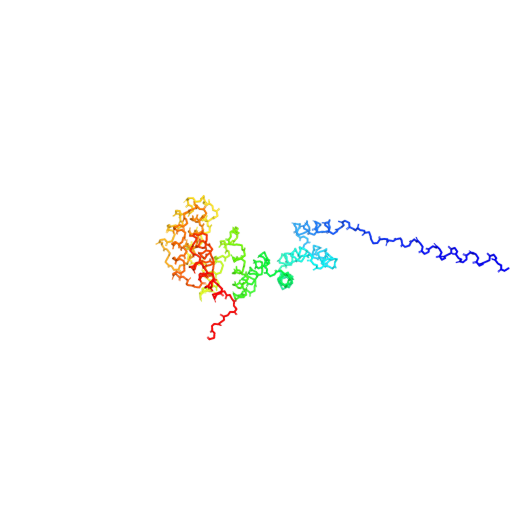ASP A O 1
ATOM 1503 N N . SER A 1 187 ? 3.042 0.685 21.916 1.00 75.25 187 SER A N 1
ATOM 1504 C CA . SER A 1 187 ? 2.781 0.591 20.479 1.00 75.25 187 SER A CA 1
ATOM 1505 C C . SER A 1 187 ? 1.283 0.681 20.182 1.00 75.25 187 SER A C 1
ATOM 1507 O O . SER A 1 187 ? 0.497 -0.046 20.791 1.00 75.25 187 SER A O 1
ATOM 1509 N N . PRO A 1 188 ? 0.854 1.510 19.211 1.00 82.19 188 PRO A N 1
ATOM 1510 C CA . PRO A 1 188 ? -0.547 1.569 18.798 1.00 82.19 188 PRO A CA 1
ATOM 1511 C C . PRO A 1 188 ? -0.968 0.347 17.963 1.00 82.19 188 PRO A C 1
ATOM 1513 O O . PRO A 1 188 ? -2.162 0.106 17.788 1.00 82.19 188 PRO A O 1
ATOM 1516 N N . LEU A 1 189 ? -0.010 -0.431 17.441 1.00 80.88 189 LEU A N 1
ATOM 1517 C CA . LEU A 1 189 ? -0.262 -1.498 16.469 1.00 80.88 189 LEU A CA 1
ATOM 1518 C C . LEU A 1 189 ? -1.133 -2.642 17.001 1.00 80.88 189 LEU A C 1
ATOM 1520 O O . LEU A 1 189 ? -2.111 -2.961 16.330 1.00 80.88 189 LEU A O 1
ATOM 1524 N N . PRO A 1 190 ? -0.865 -3.245 18.177 1.00 85.06 190 PRO A N 1
ATOM 1525 C CA . PRO A 1 190 ? -1.717 -4.305 18.720 1.00 85.06 190 PRO A CA 1
ATOM 1526 C C . PRO A 1 190 ? -3.178 -3.871 18.821 1.00 85.06 190 PRO A C 1
ATOM 1528 O O . PRO A 1 190 ? -4.072 -4.623 18.449 1.00 85.06 190 PRO A O 1
ATOM 1531 N N . HIS A 1 191 ? -3.420 -2.629 19.243 1.00 88.94 191 HIS A N 1
ATOM 1532 C CA . HIS A 1 191 ? -4.760 -2.063 19.345 1.00 88.94 191 HIS A CA 1
ATOM 1533 C C . HIS A 1 191 ? -5.386 -1.744 17.980 1.00 88.94 191 HIS A C 1
ATOM 1535 O O . HIS A 1 191 ? -6.564 -2.024 17.784 1.00 88.94 191 HIS A O 1
ATOM 1541 N N . TYR A 1 192 ? -4.622 -1.217 17.021 1.00 87.44 192 TYR A N 1
ATOM 1542 C CA . TYR A 1 192 ? -5.082 -1.004 15.642 1.00 87.44 192 TYR A CA 1
ATOM 1543 C C . TYR A 1 192 ? -5.507 -2.323 14.971 1.00 87.44 192 TYR A C 1
ATOM 1545 O O . TYR A 1 192 ? -6.564 -2.416 14.348 1.00 87.44 192 TYR A O 1
ATOM 1553 N N . PHE A 1 193 ? -4.701 -3.363 15.150 1.00 85.81 193 PHE A N 1
ATOM 1554 C CA . PHE A 1 193 ? -4.910 -4.690 14.585 1.00 85.81 193 PHE A CA 1
ATOM 1555 C C . PHE A 1 193 ? -6.022 -5.468 15.279 1.00 85.81 193 PHE A C 1
ATOM 1557 O O . PHE A 1 193 ? -6.842 -6.117 14.626 1.00 85.81 193 PHE A O 1
ATOM 1564 N N . LEU A 1 194 ? -6.115 -5.345 16.600 1.00 89.88 194 LEU A N 1
ATOM 1565 C CA . LEU A 1 194 ? -7.261 -5.839 17.344 1.00 89.88 194 LEU A CA 1
ATOM 1566 C C . LEU A 1 194 ? -8.550 -5.178 16.841 1.00 89.88 194 LEU A C 1
ATOM 1568 O O . LEU A 1 194 ? -9.509 -5.880 16.538 1.00 89.88 194 LEU A O 1
ATOM 1572 N N . ALA A 1 195 ? -8.544 -3.853 16.660 1.00 91.62 195 ALA A N 1
ATOM 1573 C CA . ALA A 1 195 ? -9.704 -3.114 16.173 1.00 91.62 195 ALA A CA 1
ATOM 1574 C C . ALA A 1 195 ? -10.176 -3.597 14.796 1.00 91.62 195 ALA A C 1
ATOM 1576 O O . ALA A 1 195 ? -11.357 -3.883 14.623 1.00 91.62 195 ALA A O 1
ATOM 1577 N N . LYS A 1 196 ? -9.251 -3.757 13.841 1.00 87.19 196 LYS A N 1
ATOM 1578 C CA . LYS A 1 196 ? -9.573 -4.257 12.497 1.00 87.19 196 LYS A CA 1
ATOM 1579 C C . LYS A 1 196 ? -10.129 -5.686 12.538 1.00 87.19 196 LYS A C 1
ATOM 1581 O O . LYS A 1 196 ? -11.104 -5.983 11.855 1.00 87.19 196 LYS A O 1
ATOM 1586 N N . SER A 1 197 ? -9.561 -6.561 13.371 1.00 87.81 197 SER A N 1
ATOM 1587 C CA . SER A 1 197 ? -10.056 -7.939 13.524 1.00 87.81 197 SER A CA 1
ATOM 1588 C C . SER A 1 197 ? -11.451 -7.999 14.161 1.00 87.81 197 SER A C 1
ATOM 1590 O O . SER A 1 197 ? -12.291 -8.785 13.726 1.00 87.81 197 SER A O 1
ATOM 1592 N N . LEU A 1 198 ? -11.721 -7.142 15.150 1.00 91.75 198 LEU A N 1
ATOM 1593 C CA . LEU A 1 198 ? -13.040 -7.001 15.776 1.00 91.75 198 LEU A CA 1
ATOM 1594 C C . LEU A 1 198 ? -14.071 -6.424 14.803 1.00 91.75 198 LEU A C 1
ATOM 1596 O O . LEU A 1 198 ? -15.211 -6.878 14.759 1.00 91.75 198 LEU A O 1
ATOM 1600 N N . GLU A 1 199 ? -13.677 -5.455 13.978 1.00 89.69 199 GLU A N 1
ATOM 1601 C CA . GLU A 1 199 ? -14.553 -4.904 12.948 1.00 89.69 199 GLU A CA 1
ATOM 1602 C C . GLU A 1 199 ? -14.935 -5.966 11.914 1.00 89.69 199 GLU A C 1
ATOM 1604 O O . GLU A 1 199 ? -16.110 -6.107 11.577 1.00 89.69 199 GLU A O 1
ATOM 1609 N N . GLU A 1 200 ? -13.967 -6.770 11.467 1.00 86.31 200 GLU A N 1
ATOM 1610 C CA . GLU A 1 200 ? -14.222 -7.925 10.609 1.00 86.31 200 GLU A CA 1
ATOM 1611 C C . GLU A 1 200 ? -15.220 -8.899 11.258 1.00 86.31 200 GLU A C 1
ATOM 1613 O O . GLU A 1 200 ? -16.109 -9.409 10.569 1.00 86.31 200 GLU A O 1
ATOM 1618 N N . ALA A 1 201 ? -15.106 -9.137 12.570 1.00 89.31 201 ALA A N 1
ATOM 1619 C CA . ALA A 1 201 ? -16.031 -9.958 13.359 1.00 89.31 201 ALA A CA 1
ATOM 1620 C C . ALA A 1 201 ? -17.436 -9.351 13.519 1.00 89.31 201 ALA A C 1
ATOM 1622 O O . ALA A 1 201 ? -18.360 -10.055 13.920 1.00 89.31 201 ALA A O 1
ATOM 1623 N N . GLY A 1 202 ? -17.629 -8.076 13.169 1.00 90.69 202 GLY A N 1
ATOM 1624 C CA . GLY A 1 202 ? -18.870 -7.341 13.421 1.00 90.69 202 GLY A CA 1
ATOM 1625 C C . GLY A 1 202 ? -18.985 -6.813 14.855 1.00 90.69 202 GLY A C 1
ATOM 1626 O O . GLY A 1 202 ? -20.018 -6.256 15.229 1.00 90.69 202 GLY A O 1
ATOM 1627 N N . GLU A 1 203 ? -17.924 -6.926 15.654 1.00 94.00 203 GLU A N 1
ATOM 1628 C CA . GLU A 1 203 ? -17.825 -6.425 17.027 1.00 94.00 203 GLU A CA 1
ATOM 1629 C C . GLU A 1 203 ? -17.446 -4.934 17.040 1.00 94.00 203 GLU A C 1
ATOM 1631 O O . GLU A 1 203 ? -16.460 -4.488 17.627 1.00 94.00 203 GLU A O 1
ATOM 1636 N N . GLU A 1 204 ? -18.261 -4.124 16.362 1.00 92.94 204 GLU A N 1
ATOM 1637 C CA . GLU A 1 204 ? -17.970 -2.715 16.064 1.00 92.94 204 GLU A CA 1
ATOM 1638 C C . GLU A 1 204 ? -17.750 -1.852 17.322 1.00 92.94 204 GLU A C 1
ATOM 1640 O O . GLU A 1 204 ? -17.016 -0.864 17.288 1.00 92.94 204 GLU A O 1
ATOM 1645 N N . GLY A 1 205 ? -18.396 -2.195 18.441 1.00 94.06 205 GLY A N 1
ATOM 1646 C CA . GLY A 1 205 ? -18.238 -1.474 19.707 1.00 94.06 205 GLY A CA 1
ATOM 1647 C C . GLY A 1 205 ? -16.838 -1.635 20.300 1.00 94.06 205 GLY A C 1
ATOM 1648 O O . GLY A 1 205 ? -16.224 -0.646 20.710 1.00 94.06 205 GLY A O 1
ATOM 1649 N N . GLU A 1 206 ? -16.324 -2.863 20.295 1.00 94.88 206 GLU A N 1
ATOM 1650 C CA . GLU A 1 206 ? -14.975 -3.169 20.766 1.00 94.88 206 GLU A CA 1
ATOM 1651 C C . GLU A 1 206 ? -13.926 -2.637 19.789 1.00 94.88 206 GLU A C 1
ATOM 1653 O O . GLU A 1 206 ? -12.944 -2.033 20.218 1.00 94.88 206 GLU A O 1
ATOM 1658 N N . ALA A 1 207 ? -14.189 -2.725 18.480 1.00 94.69 207 ALA A N 1
ATOM 1659 C CA . ALA A 1 207 ? -13.328 -2.139 17.457 1.00 94.69 207 ALA A CA 1
ATOM 1660 C C . ALA A 1 207 ? -13.111 -0.631 17.679 1.00 94.69 207 ALA A C 1
ATOM 1662 O O . ALA A 1 207 ? -11.975 -0.155 17.709 1.00 94.69 207 ALA A O 1
ATOM 1663 N N . ILE A 1 208 ? -14.187 0.128 17.930 1.00 96.56 208 ILE A N 1
ATOM 1664 C CA . ILE A 1 208 ? -14.100 1.560 18.265 1.00 96.56 208 ILE A CA 1
ATOM 1665 C C . ILE A 1 208 ? -13.233 1.788 19.509 1.00 96.56 208 ILE A C 1
ATOM 1667 O O . ILE A 1 208 ? -12.444 2.736 19.541 1.00 96.56 208 ILE A O 1
ATOM 1671 N N . HIS A 1 209 ? -13.385 0.955 20.542 1.00 95.81 209 HIS A N 1
ATOM 1672 C CA . HIS A 1 209 ? -12.593 1.071 21.764 1.00 95.81 209 HIS A CA 1
ATOM 1673 C C . HIS A 1 209 ? -11.102 0.845 21.486 1.00 95.81 209 HIS A C 1
ATOM 1675 O O . HIS A 1 209 ? -10.266 1.654 21.894 1.00 95.81 209 HIS A O 1
ATOM 1681 N N . SER A 1 210 ? -10.767 -0.204 20.736 1.00 94.06 210 SER A N 1
ATOM 1682 C CA . SER A 1 210 ? -9.390 -0.516 20.365 1.00 94.06 210 SER A CA 1
ATOM 1683 C C . SER A 1 210 ? -8.772 0.563 19.467 1.00 94.06 210 SER A C 1
ATOM 1685 O O . SER A 1 210 ? -7.643 0.977 19.722 1.00 94.06 210 SER A O 1
ATOM 1687 N N . TYR A 1 211 ? -9.510 1.134 18.508 1.00 94.06 211 TYR A N 1
ATOM 1688 C CA . TYR A 1 211 ? -9.012 2.278 17.733 1.00 94.06 211 TYR A CA 1
ATOM 1689 C C . TYR A 1 211 ? -8.708 3.495 18.609 1.00 94.06 211 TYR A C 1
ATOM 1691 O O . TYR A 1 211 ? -7.682 4.148 18.421 1.00 94.06 211 TYR A O 1
ATOM 1699 N N . ARG A 1 212 ? -9.564 3.803 19.592 1.00 95.44 212 ARG A N 1
ATOM 1700 C CA . ARG A 1 212 ? -9.297 4.900 20.535 1.00 95.44 212 ARG A CA 1
ATOM 1701 C C . ARG A 1 212 ? -8.048 4.643 21.359 1.00 95.44 212 ARG A C 1
ATOM 1703 O O . ARG A 1 212 ? -7.270 5.569 21.522 1.00 95.44 212 ARG A O 1
ATOM 1710 N N . LYS A 1 213 ? -7.821 3.408 21.812 1.00 93.44 213 LYS A N 1
ATOM 1711 C CA . LYS A 1 213 ? -6.588 3.037 22.520 1.00 93.44 213 LYS A CA 1
ATOM 1712 C C . LYS A 1 213 ? -5.347 3.231 21.655 1.00 93.44 213 LYS A C 1
ATOM 1714 O O . LYS A 1 213 ? -4.376 3.822 22.115 1.00 93.44 213 LYS A O 1
ATOM 1719 N N . ALA A 1 214 ? -5.402 2.825 20.388 1.00 89.38 214 ALA A N 1
ATOM 1720 C CA . ALA A 1 214 ? -4.313 3.074 19.448 1.00 89.38 214 ALA A CA 1
ATOM 1721 C C . ALA A 1 214 ? -4.034 4.583 19.279 1.00 89.38 214 ALA A C 1
ATOM 1723 O O . ALA A 1 214 ? -2.879 4.998 19.286 1.00 89.38 214 ALA A O 1
ATOM 1724 N N . ILE A 1 215 ? -5.083 5.409 19.201 1.00 90.88 215 ILE A N 1
ATOM 1725 C CA . ILE A 1 215 ? -4.974 6.877 19.108 1.00 90.88 215 ILE A CA 1
ATOM 1726 C C . ILE A 1 215 ? -4.491 7.507 20.424 1.00 90.88 215 ILE A C 1
ATOM 1728 O O . ILE A 1 215 ? -3.764 8.493 20.396 1.00 90.88 215 ILE A O 1
ATOM 1732 N N . GLU A 1 216 ? -4.876 6.967 21.580 1.00 90.69 216 GLU A N 1
ATOM 1733 C CA . GLU A 1 216 ? -4.377 7.419 22.886 1.00 90.69 216 GLU A CA 1
ATOM 1734 C C . GLU A 1 216 ? -2.861 7.218 22.990 1.00 90.69 216 GLU A C 1
ATOM 1736 O O . GLU A 1 216 ? -2.162 8.111 23.462 1.00 90.69 216 GLU A O 1
ATOM 1741 N N . ILE A 1 217 ? -2.358 6.077 22.507 1.00 84.00 217 ILE A N 1
ATOM 1742 C CA . ILE A 1 217 ? -0.921 5.777 22.466 1.00 84.00 217 ILE A CA 1
ATOM 1743 C C . ILE A 1 217 ? -0.219 6.653 21.426 1.00 84.00 217 ILE A C 1
ATOM 1745 O O . ILE A 1 217 ? 0.837 7.222 21.699 1.00 84.00 217 ILE A O 1
ATOM 1749 N N . ARG A 1 218 ? -0.805 6.781 20.229 1.00 82.31 218 ARG A N 1
ATOM 1750 C CA . ARG A 1 218 ? -0.281 7.630 19.157 1.00 82.31 218 ARG A CA 1
ATOM 1751 C C . ARG A 1 218 ? -1.374 8.527 18.572 1.00 82.31 218 ARG A C 1
ATOM 1753 O O . ARG A 1 218 ? -2.075 8.111 17.644 1.00 82.31 218 ARG A O 1
ATOM 1760 N N . PRO A 1 219 ? -1.462 9.790 19.028 1.00 86.44 219 PRO A N 1
ATOM 1761 C CA . PRO A 1 219 ? -2.449 10.741 18.520 1.00 86.44 219 PRO A CA 1
ATOM 1762 C C . PRO A 1 219 ? -2.323 11.023 17.020 1.00 86.44 219 PRO A C 1
ATOM 1764 O O . PRO A 1 219 ? -3.323 11.313 16.376 1.00 86.44 219 PRO A O 1
ATOM 1767 N N . SER A 1 220 ? -1.117 10.900 16.459 1.00 79.50 220 SER A N 1
ATOM 1768 C CA . SER A 1 220 ? -0.842 11.067 15.030 1.00 79.50 220 SER A CA 1
ATOM 1769 C C . SER A 1 220 ? -1.139 9.823 14.184 1.00 79.50 220 SER A C 1
ATOM 1771 O O . SER A 1 220 ? -0.830 9.832 12.999 1.00 79.50 220 SER A O 1
ATOM 1773 N N . CYS A 1 221 ? -1.723 8.746 14.735 1.00 78.56 221 CYS A N 1
ATOM 1774 C CA . CYS A 1 221 ? -2.017 7.534 13.963 1.00 78.56 221 CYS A CA 1
ATOM 1775 C C . CYS A 1 221 ? -3.076 7.809 12.879 1.00 78.56 221 CYS A C 1
ATOM 1777 O O . CYS A 1 221 ? -4.279 7.641 13.110 1.00 78.56 221 CYS A O 1
ATOM 1779 N N . VAL A 1 222 ? -2.625 8.203 11.684 1.00 79.06 222 VAL A N 1
ATOM 1780 C CA . VAL A 1 222 ? -3.475 8.496 10.523 1.00 79.06 222 VAL A CA 1
ATOM 1781 C C . VAL A 1 222 ? -4.384 7.307 10.191 1.00 79.06 222 VAL A C 1
ATOM 1783 O O . VAL A 1 222 ? -5.600 7.513 10.159 1.00 79.06 222 VAL A O 1
ATOM 1786 N N . PRO A 1 223 ? -3.887 6.052 10.082 1.00 79.12 223 PRO A N 1
ATOM 1787 C CA . PRO A 1 223 ? -4.753 4.911 9.777 1.00 79.12 223 PRO A CA 1
ATOM 1788 C C . PRO A 1 223 ? -5.835 4.679 10.839 1.00 79.12 223 PRO A C 1
ATOM 1790 O O . PRO A 1 223 ? -6.976 4.361 10.508 1.00 79.12 223 PRO A O 1
ATOM 1793 N N . CYS A 1 224 ? -5.512 4.877 12.121 1.00 86.06 224 CYS A N 1
ATOM 1794 C CA . CYS A 1 224 ? -6.473 4.727 13.212 1.00 86.06 224 CYS A CA 1
ATOM 1795 C C . CYS A 1 224 ? -7.579 5.788 13.130 1.00 86.06 224 CYS A C 1
ATOM 1797 O O . CYS A 1 224 ? -8.750 5.487 13.350 1.00 86.06 224 CYS A O 1
ATOM 1799 N N . HIS A 1 225 ? -7.210 7.032 12.811 1.00 86.94 225 HIS A N 1
ATOM 1800 C CA . HIS A 1 225 ? -8.152 8.129 12.626 1.00 86.94 225 HIS A CA 1
ATOM 1801 C C . HIS A 1 225 ? -9.062 7.919 11.410 1.00 86.94 225 HIS A C 1
ATOM 1803 O O . HIS A 1 225 ? -10.268 8.139 11.526 1.00 86.94 225 HIS A O 1
ATOM 1809 N N . THR A 1 226 ? -8.521 7.456 10.281 1.00 84.19 226 THR A N 1
ATOM 1810 C CA . THR A 1 226 ? -9.307 7.159 9.075 1.00 84.19 226 THR A CA 1
ATOM 1811 C C . THR A 1 226 ? -10.355 6.083 9.354 1.00 84.19 226 THR A C 1
ATOM 1813 O O . THR A 1 226 ? -11.553 6.339 9.216 1.00 84.19 226 THR A O 1
ATOM 1816 N N . LEU A 1 227 ? -9.927 4.922 9.860 1.00 88.75 227 LEU A N 1
ATOM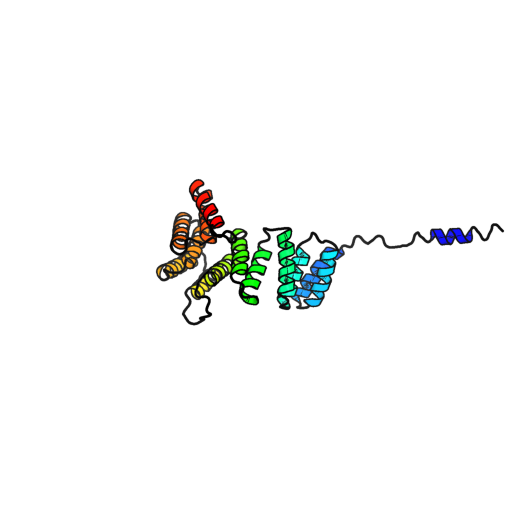 1817 C CA . LEU A 1 227 ? -10.817 3.778 10.084 1.00 88.75 227 LEU A CA 1
ATOM 1818 C C . LEU A 1 227 ? -11.858 4.032 11.167 1.00 88.75 227 LEU A C 1
ATOM 1820 O O . LEU A 1 227 ? -13.041 3.748 10.978 1.00 88.75 227 LEU A O 1
ATOM 1824 N N . LEU A 1 228 ? -11.452 4.646 12.281 1.00 93.25 228 LEU A N 1
ATOM 1825 C CA . LEU A 1 228 ? -12.403 5.042 13.311 1.00 93.25 228 LEU A CA 1
ATOM 1826 C C . LEU A 1 228 ? -13.422 6.049 12.763 1.00 93.25 228 LEU A C 1
ATOM 1828 O O . LEU A 1 228 ? -14.608 5.957 13.080 1.00 93.25 228 LEU A O 1
ATOM 1832 N N . GLY A 1 229 ? -12.975 6.996 11.935 1.00 91.75 229 GLY A N 1
ATOM 1833 C CA . GLY A 1 229 ? -13.838 7.984 11.298 1.00 91.75 229 GLY A CA 1
ATOM 1834 C C . GLY A 1 229 ? -14.929 7.345 10.439 1.00 91.75 229 GLY A C 1
ATOM 1835 O O . GLY A 1 229 ? -16.117 7.627 10.623 1.00 91.75 229 GLY A O 1
ATOM 1836 N N . GLU A 1 230 ? -14.536 6.440 9.547 1.00 90.94 230 GLU A N 1
ATOM 1837 C CA . GLU A 1 230 ? -1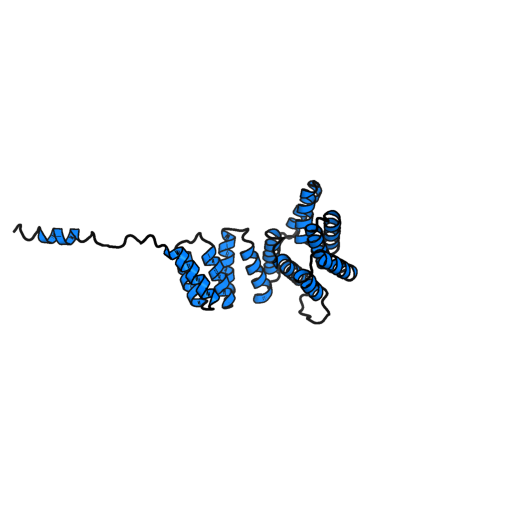5.442 5.705 8.661 1.00 90.94 230 GLU A CA 1
ATOM 1838 C C . GLU A 1 230 ? -16.417 4.811 9.430 1.00 90.94 230 GLU A C 1
ATOM 1840 O O . GLU A 1 230 ? -17.626 4.835 9.168 1.00 90.94 230 GLU A O 1
ATOM 1845 N N . LEU A 1 231 ? -15.915 4.064 10.417 1.00 92.44 231 LEU A N 1
ATOM 1846 C CA . LEU A 1 231 ? -16.730 3.199 11.263 1.00 92.44 231 LEU A CA 1
ATOM 1847 C C . LEU A 1 231 ? -17.791 4.013 12.018 1.00 92.44 231 LEU A C 1
ATOM 1849 O O . LEU A 1 231 ? -18.971 3.661 12.017 1.00 92.44 231 LEU A O 1
ATOM 1853 N N . LEU A 1 232 ? -17.418 5.159 12.595 1.00 94.94 232 LEU A N 1
ATOM 1854 C CA . LEU A 1 232 ? -18.356 6.050 13.286 1.00 94.94 232 LEU A CA 1
ATOM 1855 C C . LEU A 1 232 ? -19.426 6.623 12.347 1.00 94.94 232 LEU A C 1
ATOM 1857 O O . LEU A 1 232 ? -20.595 6.699 12.737 1.00 94.94 232 LEU A O 1
ATOM 1861 N N . ILE A 1 233 ? -19.070 6.988 11.112 1.00 93.25 233 ILE A N 1
ATOM 1862 C CA . ILE A 1 233 ? -20.045 7.436 10.104 1.00 93.25 233 ILE A CA 1
ATOM 1863 C C . ILE A 1 233 ? -21.047 6.318 9.802 1.00 93.25 233 ILE A C 1
ATOM 1865 O O . ILE A 1 233 ? -22.254 6.574 9.823 1.00 93.25 233 ILE A O 1
ATOM 1869 N N . ARG A 1 234 ? -20.577 5.075 9.617 1.00 92.69 234 ARG A N 1
ATOM 1870 C CA . ARG A 1 234 ? -21.435 3.888 9.438 1.00 92.69 234 ARG A CA 1
ATOM 1871 C C . ARG A 1 234 ? -22.407 3.690 10.603 1.00 92.69 234 ARG A C 1
ATOM 1873 O O . ARG A 1 234 ? -23.571 3.368 10.386 1.00 92.69 234 ARG A O 1
ATOM 1880 N N . LYS A 1 235 ? -21.969 3.968 11.837 1.00 94.50 235 LYS A N 1
ATOM 1881 C CA . LYS A 1 235 ? -22.803 3.946 13.058 1.00 94.50 235 LYS A CA 1
ATOM 1882 C C . LYS A 1 235 ? -23.717 5.164 13.225 1.00 94.50 235 LYS A C 1
ATOM 1884 O O . LYS A 1 235 ? -24.263 5.362 14.310 1.00 94.50 235 LYS A O 1
ATOM 1889 N N . ASN A 1 236 ? -23.876 5.992 12.194 1.00 93.94 236 ASN A N 1
ATOM 1890 C CA . ASN A 1 236 ? -24.669 7.220 12.226 1.00 93.94 236 ASN A CA 1
ATOM 1891 C C . ASN A 1 236 ? -24.135 8.286 13.214 1.00 93.94 236 ASN A C 1
ATOM 1893 O O . ASN A 1 236 ? -24.846 9.219 13.589 1.00 93.94 236 ASN A O 1
ATOM 1897 N N . LYS A 1 237 ? -22.859 8.194 13.619 1.00 95.62 237 LYS A N 1
ATOM 1898 C CA . LYS A 1 237 ? -22.147 9.187 14.446 1.00 95.62 237 LYS A CA 1
ATOM 1899 C C . LYS A 1 237 ? -21.352 10.155 13.568 1.00 95.62 237 LYS A C 1
ATOM 1901 O O . LYS A 1 237 ? -20.161 10.385 13.770 1.00 95.62 237 LYS A O 1
ATOM 1906 N N . LYS A 1 238 ? -22.032 10.738 12.578 1.00 93.56 238 LYS A N 1
ATOM 1907 C CA . LYS A 1 238 ? -21.413 11.488 11.474 1.00 93.56 238 LYS A CA 1
ATOM 1908 C C . LYS A 1 238 ? -20.446 12.589 11.928 1.00 93.56 238 LYS A C 1
ATOM 1910 O O . LYS A 1 238 ? -19.319 12.623 11.456 1.00 93.56 238 LYS A O 1
ATOM 1915 N N . LYS A 1 239 ? -20.849 13.431 12.889 1.00 95.50 239 LYS A N 1
ATOM 1916 C CA . LYS A 1 239 ? -20.011 14.537 13.396 1.00 95.50 239 LYS A CA 1
ATOM 1917 C C . LYS A 1 239 ? -18.691 14.056 13.999 1.00 95.50 239 LYS A C 1
ATOM 1919 O O . LYS A 1 239 ? -17.652 14.672 13.798 1.00 95.50 239 LYS A O 1
ATOM 1924 N N . GLU A 1 240 ? -18.749 12.973 14.768 1.00 95.00 240 GLU A N 1
ATOM 1925 C CA . GLU A 1 240 ? -17.564 12.413 15.412 1.00 95.00 240 GLU A CA 1
ATOM 1926 C C . GLU A 1 240 ? -16.654 11.758 14.372 1.00 95.00 240 GLU A C 1
ATOM 1928 O O . GLU A 1 240 ? -15.446 11.979 14.379 1.00 95.00 240 GLU A O 1
ATOM 1933 N N . GLY A 1 241 ? -17.238 11.019 13.427 1.00 92.69 241 GLY A N 1
ATOM 1934 C CA . GLY A 1 241 ? -16.469 10.403 12.357 1.00 92.69 241 GLY A CA 1
ATOM 1935 C C . GLY A 1 241 ? -15.767 11.424 11.456 1.00 92.69 241 GLY A C 1
ATOM 1936 O O . GLY A 1 241 ? -14.571 11.301 11.211 1.00 92.69 241 GLY A O 1
ATOM 1937 N N . GLU A 1 242 ? -16.459 12.496 11.057 1.00 91.19 242 GLU A N 1
ATOM 1938 C CA . GLU A 1 242 ? -15.875 13.602 10.281 1.00 91.19 242 GLU A CA 1
ATOM 1939 C C . GLU A 1 242 ? -14.714 14.291 11.014 1.00 91.19 242 GLU A C 1
ATOM 1941 O O . GLU A 1 242 ? -13.724 14.658 10.381 1.00 91.19 242 GLU A O 1
ATOM 1946 N N . LEU A 1 243 ? -14.786 14.419 12.344 1.00 91.69 243 LEU A N 1
ATOM 1947 C CA . LEU A 1 243 ? -13.682 14.946 13.149 1.00 91.69 243 LEU A CA 1
ATOM 1948 C C . LEU A 1 243 ? -12.447 14.041 13.076 1.00 91.69 243 LEU A C 1
ATOM 1950 O O . LEU A 1 243 ? -11.328 14.538 12.949 1.00 91.69 243 LEU A O 1
ATOM 1954 N N . HIS A 1 244 ? -12.626 12.723 13.159 1.00 89.19 244 HIS A N 1
ATOM 1955 C CA . HIS A 1 244 ? -11.509 11.789 13.036 1.00 89.19 244 HIS A CA 1
ATOM 1956 C C . HIS A 1 244 ? -10.914 11.803 11.621 1.00 89.19 244 HIS A C 1
ATOM 1958 O O . HIS A 1 244 ? -9.693 11.855 11.505 1.00 89.19 244 HIS A O 1
ATOM 1964 N N . LEU A 1 245 ? -11.733 11.899 10.569 1.00 83.69 245 LEU A N 1
ATOM 1965 C CA . LEU A 1 245 ? -11.244 12.080 9.195 1.00 83.69 245 LEU A CA 1
ATOM 1966 C C . LEU A 1 245 ? -10.496 13.409 9.007 1.00 83.69 245 LEU A C 1
ATOM 1968 O O . LEU A 1 245 ? -9.491 13.469 8.303 1.00 83.69 245 LEU A O 1
ATOM 1972 N N . MET A 1 246 ? -10.949 14.486 9.654 1.00 85.94 246 MET A N 1
ATOM 1973 C CA . MET A 1 246 ? -10.232 15.762 9.650 1.00 85.94 246 MET A CA 1
ATOM 1974 C C . MET A 1 246 ? -8.867 15.639 10.335 1.00 85.94 246 MET A C 1
ATOM 1976 O O . MET A 1 246 ? -7.883 16.158 9.816 1.00 85.94 246 MET A O 1
ATOM 1980 N N . LYS A 1 247 ? -8.788 14.928 11.466 1.00 84.38 247 LYS A N 1
ATOM 1981 C CA . LYS A 1 247 ? -7.520 14.656 12.158 1.00 84.38 247 LYS A CA 1
ATOM 1982 C C . LYS A 1 247 ? -6.581 13.786 11.325 1.00 84.38 247 LYS A C 1
ATOM 1984 O O . LYS A 1 247 ? -5.405 14.108 11.253 1.00 84.38 247 LYS A O 1
ATOM 1989 N N . ALA A 1 248 ? -7.091 12.760 10.641 1.00 79.56 248 ALA A N 1
ATOM 1990 C CA . ALA A 1 248 ? -6.294 11.968 9.702 1.00 79.56 248 ALA A CA 1
ATOM 1991 C C . ALA A 1 248 ? -5.639 12.862 8.637 1.00 79.56 248 ALA A C 1
ATOM 1993 O O . ALA A 1 248 ? -4.445 12.756 8.392 1.00 79.56 248 ALA A O 1
ATOM 1994 N N . ARG A 1 249 ? -6.394 13.814 8.073 1.00 77.69 249 ARG A N 1
ATOM 1995 C CA . ARG A 1 249 ? -5.861 14.793 7.108 1.00 77.69 249 ARG A CA 1
ATOM 1996 C C . ARG A 1 249 ? -4.878 15.788 7.720 1.00 77.69 249 ARG A C 1
ATOM 1998 O O . ARG A 1 249 ? -4.004 16.264 7.011 1.00 77.69 249 ARG A O 1
ATOM 2005 N N . LEU A 1 250 ? -5.061 16.150 8.991 1.00 77.25 250 LEU A N 1
ATOM 2006 C CA . LEU A 1 250 ? -4.164 17.057 9.712 1.00 77.25 250 LEU A CA 1
ATOM 2007 C C . LEU A 1 250 ? -2.809 16.395 9.985 1.00 77.25 250 LEU A C 1
ATOM 2009 O O . LEU A 1 250 ? -1.782 17.049 9.872 1.00 77.25 250 LEU A O 1
ATOM 2013 N N . PHE A 1 251 ? -2.823 15.118 10.363 1.00 72.06 251 PHE A N 1
ATOM 2014 C CA . PHE A 1 251 ? -1.617 14.351 10.673 1.00 72.06 251 PHE A CA 1
ATOM 2015 C C . PHE A 1 251 ? -0.968 13.712 9.439 1.00 72.06 251 PHE A C 1
ATOM 2017 O O . PHE A 1 251 ? 0.164 13.252 9.532 1.00 72.06 251 PHE A O 1
ATOM 2024 N N . GLY A 1 252 ? -1.665 13.687 8.300 1.00 56.94 252 GLY A N 1
ATOM 2025 C CA . GLY A 1 252 ? -1.112 13.244 7.026 1.00 56.94 252 GLY A CA 1
ATOM 2026 C C . GLY A 1 252 ? 0.000 14.173 6.509 1.00 56.94 252 GLY A C 1
ATOM 2027 O O . GLY A 1 252 ? 0.086 15.338 6.909 1.00 56.94 252 GLY A O 1
ATOM 2028 N N . PRO A 1 253 ? 0.863 13.687 5.607 1.00 45.81 253 PRO A N 1
ATOM 2029 C CA . PRO A 1 253 ? 2.040 14.431 5.183 1.00 45.81 253 PRO A CA 1
ATOM 2030 C C . PRO A 1 253 ? 1.715 15.722 4.417 1.00 45.81 253 PRO A C 1
ATOM 2032 O O . PRO A 1 253 ? 0.788 15.776 3.609 1.00 45.81 253 PRO A O 1
ATOM 2035 N N . GLY A 1 254 ? 2.549 16.750 4.615 1.00 48.06 254 GLY A N 1
ATOM 2036 C CA . GLY A 1 254 ? 2.563 17.962 3.786 1.00 48.06 254 GLY A CA 1
ATOM 2037 C C . GLY A 1 254 ? 1.989 19.236 4.414 1.00 48.06 254 GLY A C 1
ATOM 2038 O O . GLY A 1 254 ? 1.861 20.233 3.706 1.00 48.06 254 GLY A O 1
ATOM 2039 N N . ARG A 1 255 ? 1.664 19.258 5.714 1.00 44.44 255 ARG A N 1
ATOM 2040 C CA . ARG A 1 255 ? 1.362 20.509 6.434 1.00 44.44 255 ARG A CA 1
ATOM 2041 C C . ARG A 1 255 ? 2.009 20.518 7.811 1.00 44.44 255 ARG A C 1
ATOM 2043 O O . ARG A 1 255 ? 1.458 19.999 8.775 1.00 44.44 255 ARG A O 1
ATOM 2050 N N . GLU A 1 256 ? 3.179 21.141 7.887 1.00 35.03 256 GLU A N 1
ATOM 2051 C CA . GLU A 1 256 ? 3.622 21.732 9.145 1.00 35.03 256 GLU A CA 1
ATOM 2052 C C . GLU A 1 256 ? 2.573 22.770 9.566 1.00 35.03 256 GLU A C 1
ATOM 2054 O O . GLU A 1 256 ? 2.042 23.522 8.745 1.00 35.03 256 GLU A O 1
ATOM 2059 N N . ILE A 1 257 ? 2.213 22.732 10.842 1.00 37.72 257 ILE A N 1
ATOM 2060 C CA . ILE A 1 257 ? 1.392 23.752 11.480 1.00 37.72 257 ILE A CA 1
ATOM 2061 C C . ILE A 1 257 ? 2.297 24.991 11.564 1.00 37.72 257 ILE A C 1
ATOM 2063 O O . ILE A 1 257 ? 3.300 24.937 12.274 1.00 37.72 257 ILE A O 1
ATOM 2067 N N . GLU A 1 258 ? 1.992 26.044 10.797 1.00 33.00 258 GLU A N 1
ATOM 2068 C CA . GLU A 1 258 ? 2.553 27.389 11.034 1.00 33.00 258 GLU A CA 1
ATOM 2069 C C . GLU A 1 258 ? 2.189 27.901 12.435 1.00 33.00 258 GLU A C 1
ATOM 2071 O O . GLU A 1 258 ? 1.033 27.673 12.874 1.00 33.00 258 GLU A O 1
#

Foldseek 3Di:
DPVVVVVVVVVVVVVPPVPDPPPPDPCLVVLLVVLVVCVVVLVLVVSLVSLVVSCVVPVPDLSSLQSNLVSCVSVVVNVSSLVSLVSVCVVPVLPLVSLVVQLVCCVPPVVPLQSNLQSLLSNCLNCVPDPCVLVSLVSNQCSPDPPPPDDPDDPDLVVVLVCLSPPDDLVSSLVVLVVSCVVDQQALNSLQSNLVSCVVVVVLVSSLVSLVSSCVNPVLSLSSLQVNLVSCVVVVVNVSSVVSNVSSVVSHPDDDDD

pLDDT: mean 80.43, std 18.71, range [33.0, 98.69]

Secondary structure (DSSP, 8-state):
--TTTHHHHHHHTTTT---------THHHHHHHHHHHHHHTT-HHHHHHHHHHHHHH-TT-HHHHHHHHHHHHTTT-HHHHHHHHHHHHTT-TT-HHHHHHHHHHIIIII--HHHHHHHHHHHHHH-TTSTTHHHHHHHHHHHSSTT-S----S--HHHHHHHHHHHS-HHHHHHHHHHHHHH-SS-SHHHHHHHHHHHHHT-HHHHHHHHHHHHHH-TT-HHHHHHHHHHHHHTT-HHHHHHHHHHHHHHSTT----